Protein AF-A0A0F7ZRF5-F1 (afdb_monomer_lite)

Sequence (325 aa):
MTQSVEEAAFAVIHSRELAQRPHRSVKHSKKPLSIRVAATAYGVAPATLARAVKRLTSQETLAAPVGRPPIFNSDEDDAIVVYIMWMEQGGFPATRQQIEAAAMTLRRRRDPEASMLSRSWYRRWIEAHPQVRRSTVKAVERDRKSFEMTDIENLRKFFTRFRNLVERHKVGPSDIWNEDECGVRIGSIRERITVVVVRTTRHRRPEVIDPGNRESCTLIGAVNAVGDAMPPWVVFKVFPSESWAETEGSGDIRFARSDTGFSNAEITLDWVHHFNIVSWQRSARAQRTGKTLEQWFGCTAWCTNPNNLTASYCMFAGCGYVVTA

Radius of gyration: 39.64 Å; chains: 1; bounding box: 62×87×113 Å

Secondary structure (DSSP, 8-state):
--HHHHHHHHHHHHHHHHHHSPPSS-S-PPPPPPHHHHHHHTT--HHHHHHHHHHHHS---S---SSSPPSS-HHHHHHHHHHHHHHHHTT-PPPHHHHHHHHHHHHHHH-TTPPPPPTTHHHHHHHH-TT----PPPP--HHHHHHHHH-HHHHHHHHHHHHHHHHHTT--GGG-EEEEEEEEETT---TT-----S---TT------------EEEEEEEEETTS-BPPPEEEESS---S--TT----TT-EEEE-SSSS--HHHHHHHHHHHHHHHHHH-HHHHHH---HHHHHSS-TTSEETTEEEEE--TTSSS------

Foldseek 3Di:
DDPLLLVLLVQQVVQVVVLPDDDDDDPDRDDGDDLVNSCVVSVHDSVSSVVNNVVVVDPPPDDDPPDDPDLDDPVLLVVLVVVQVVCVVVVHHDDPVRSQVSSVVVSCVVPVPDDGDDPCRSVVSCVVCVVDDDDDDDDDDPVNVVCVVPPVPVVVVVVVVVVVQCVVQVQDQLQAKAKDKDKDWPQDDDPDDDDDDDDDPVPDDDDDDRPPRGAIAMKMWMATSVGDIQQIEIEALDDDPDDCPPPPDDPRHHYHYDVRNDDDPVNVLVVQLSCLQPSLVRDPVCVVVVDDSCRVVCAHSNQARPVHRVDRDPPPPGGDDNPPD

Organism: NCBI:txid1043627

pLDDT: mean 80.36, std 15.72, range [23.66, 96.38]

Structure (mmCIF, N/CA/C/O b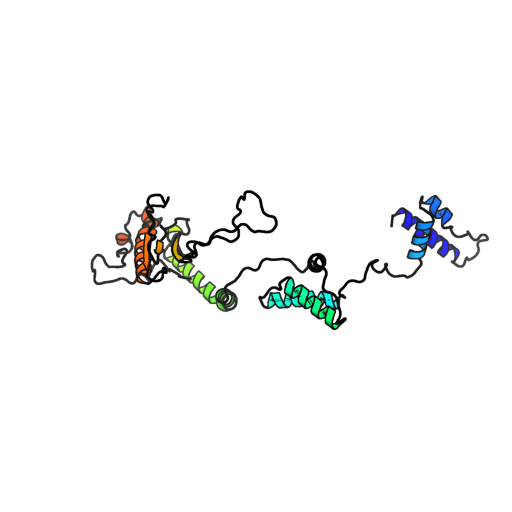ackbone):
data_AF-A0A0F7ZRF5-F1
#
_entry.id   AF-A0A0F7ZRF5-F1
#
loop_
_atom_site.group_PDB
_atom_site.id
_atom_site.type_symbol
_atom_site.label_atom_id
_atom_site.label_alt_id
_atom_site.label_comp_id
_atom_site.label_asym_id
_atom_site.label_entity_id
_atom_site.label_seq_id
_atom_site.pdbx_PDB_ins_code
_atom_site.Cartn_x
_atom_site.Cartn_y
_atom_site.Cartn_z
_atom_site.occupancy
_atom_site.B_iso_or_equiv
_atom_site.auth_seq_id
_atom_site.auth_comp_id
_atom_site.auth_asym_id
_atom_site.auth_atom_id
_atom_site.pdbx_PDB_model_num
ATOM 1 N N . MET A 1 1 ? 10.682 -25.865 -48.784 1.00 58.16 1 MET A N 1
ATOM 2 C CA . MET A 1 1 ? 10.746 -26.646 -50.040 1.00 58.16 1 MET A CA 1
ATOM 3 C C . MET A 1 1 ? 9.444 -27.427 -50.111 1.00 58.16 1 MET A C 1
ATOM 5 O O . MET A 1 1 ? 8.972 -27.815 -49.053 1.00 58.16 1 MET A O 1
ATOM 9 N N . THR A 1 2 ? 8.781 -27.534 -51.263 1.00 77.06 2 THR A N 1
ATOM 10 C CA . THR A 1 2 ? 7.525 -28.306 -51.351 1.00 77.06 2 THR A CA 1
ATOM 11 C C . THR A 1 2 ? 7.846 -29.799 -51.409 1.00 77.06 2 THR A C 1
ATOM 13 O O . THR A 1 2 ? 8.880 -30.168 -51.962 1.00 77.06 2 THR A O 1
ATOM 16 N N . GLN A 1 3 ? 6.970 -30.651 -50.871 1.00 79.31 3 GLN A N 1
ATOM 17 C CA . GLN A 1 3 ? 7.179 -32.105 -50.788 1.00 79.31 3 GLN A CA 1
ATOM 18 C C . GLN A 1 3 ? 7.530 -32.735 -52.152 1.00 79.31 3 GLN A C 1
ATOM 20 O O . GLN A 1 3 ? 8.508 -33.468 -52.269 1.00 79.31 3 GLN A O 1
ATOM 25 N N . SER A 1 4 ? 6.827 -32.327 -53.215 1.00 79.56 4 SER A N 1
ATOM 26 C CA . SER A 1 4 ? 7.088 -32.765 -54.598 1.00 79.56 4 SER A CA 1
ATOM 27 C C . SER A 1 4 ? 8.502 -32.405 -55.107 1.00 79.56 4 SER A C 1
ATOM 29 O O . SER A 1 4 ? 9.113 -33.172 -55.850 1.00 79.56 4 SER A O 1
ATOM 31 N N . VAL A 1 5 ? 9.086 -31.277 -54.667 1.00 85.06 5 VAL A N 1
ATOM 32 C CA . VAL A 1 5 ? 10.466 -30.894 -55.032 1.00 85.06 5 VAL A CA 1
ATOM 33 C C . VAL A 1 5 ? 11.487 -31.792 -54.329 1.00 85.06 5 VAL A C 1
ATOM 35 O O . VAL A 1 5 ? 12.535 -32.079 -54.907 1.00 85.06 5 VAL A O 1
ATOM 38 N N . GLU A 1 6 ? 11.205 -32.227 -53.097 1.00 83.50 6 GLU A N 1
ATOM 39 C CA . GLU A 1 6 ? 12.097 -33.111 -52.333 1.00 83.50 6 GLU A CA 1
ATOM 40 C C . GLU A 1 6 ? 12.110 -34.514 -52.927 1.00 83.50 6 GLU A C 1
ATOM 42 O O . GLU A 1 6 ? 13.182 -35.028 -53.240 1.00 83.50 6 GLU A O 1
ATOM 47 N N . GLU A 1 7 ? 10.934 -35.082 -53.187 1.00 85.69 7 GLU A N 1
ATOM 48 C CA . GLU A 1 7 ? 10.782 -36.400 -53.810 1.00 85.69 7 GLU A CA 1
ATOM 49 C C . GLU A 1 7 ? 11.467 -36.461 -55.185 1.00 85.69 7 GLU A C 1
ATOM 51 O O . GLU A 1 7 ? 12.238 -37.384 -55.464 1.00 85.69 7 GLU A O 1
ATOM 56 N N . ALA A 1 8 ? 11.277 -35.430 -56.017 1.00 86.62 8 ALA A N 1
ATOM 57 C CA . ALA A 1 8 ? 11.940 -35.320 -57.313 1.00 86.62 8 ALA A CA 1
ATOM 58 C C . ALA A 1 8 ? 13.471 -35.214 -57.184 1.00 86.62 8 ALA A C 1
ATOM 60 O O . ALA A 1 8 ? 14.209 -35.785 -57.993 1.00 86.62 8 ALA A O 1
ATOM 61 N N . ALA A 1 9 ? 13.971 -34.480 -56.183 1.00 86.69 9 ALA A N 1
ATOM 62 C CA . ALA A 1 9 ? 15.406 -34.311 -55.968 1.00 86.69 9 ALA A CA 1
ATOM 63 C C . ALA A 1 9 ? 16.059 -35.608 -55.473 1.00 86.69 9 ALA A C 1
ATOM 65 O O . ALA A 1 9 ? 17.101 -35.999 -56.005 1.00 86.69 9 ALA A O 1
ATOM 66 N N . PHE A 1 10 ? 15.422 -36.315 -54.535 1.00 86.31 10 PHE A N 1
ATOM 67 C CA . PHE A 1 10 ? 15.877 -37.623 -54.066 1.00 86.31 10 PHE A CA 1
ATOM 68 C C . PHE A 1 10 ? 15.875 -38.667 -55.184 1.00 86.31 10 PHE A C 1
ATOM 70 O O . PHE A 1 10 ? 16.853 -39.398 -55.321 1.00 86.31 10 PHE A O 1
ATOM 77 N N . ALA A 1 11 ? 14.851 -38.694 -56.043 1.00 86.19 11 ALA A N 1
ATOM 78 C CA . ALA A 1 11 ? 14.805 -39.605 -57.188 1.00 86.19 11 ALA A CA 1
ATOM 79 C C . ALA A 1 11 ? 15.990 -39.397 -58.153 1.00 86.19 11 ALA A C 1
ATOM 81 O O . ALA A 1 11 ? 16.591 -40.364 -58.633 1.00 86.19 11 ALA A O 1
ATOM 82 N N . VAL A 1 12 ? 16.372 -38.139 -58.410 1.00 87.19 12 VAL A N 1
ATOM 83 C CA . VAL A 1 12 ? 17.539 -37.801 -59.244 1.00 87.19 12 VAL A CA 1
ATOM 84 C C . VAL A 1 12 ? 18.853 -38.201 -58.566 1.00 87.19 12 VAL A C 1
ATOM 86 O O . VAL A 1 12 ? 19.725 -38.757 -59.234 1.00 87.19 12 VAL A O 1
ATOM 89 N N . ILE A 1 13 ? 19.009 -37.934 -57.267 1.00 86.25 13 ILE A N 1
ATOM 90 C CA . ILE A 1 13 ? 20.225 -38.272 -56.505 1.00 86.25 13 ILE A CA 1
ATOM 91 C C . ILE A 1 13 ? 20.400 -39.792 -56.434 1.00 86.25 13 ILE A C 1
ATOM 93 O O . ILE A 1 13 ? 21.422 -40.312 -56.879 1.00 86.25 13 ILE A O 1
ATOM 97 N N . HIS A 1 14 ? 19.360 -40.514 -56.019 1.00 84.94 14 HIS A N 1
ATOM 98 C CA . HIS A 1 14 ? 19.362 -41.971 -55.924 1.00 84.94 14 HIS A CA 1
ATOM 99 C C . HIS A 1 14 ? 19.632 -42.640 -57.282 1.00 84.94 14 HIS A C 1
ATOM 101 O O . HIS A 1 14 ? 20.400 -43.596 -57.378 1.00 84.94 14 HIS A O 1
ATOM 107 N N . SER A 1 15 ? 19.069 -42.113 -58.378 1.00 84.75 15 SER A N 1
ATOM 108 C CA . SER A 1 15 ? 19.366 -42.624 -59.723 1.00 84.75 15 SER A CA 1
ATOM 109 C C . SER A 1 15 ? 20.829 -42.427 -60.133 1.00 84.75 15 SER A C 1
ATOM 111 O O . SER A 1 15 ? 21.353 -43.254 -60.882 1.00 84.75 15 SER A O 1
ATOM 113 N N . ARG A 1 16 ? 21.480 -41.344 -59.694 1.00 84.88 16 ARG A N 1
ATOM 114 C CA . ARG A 1 16 ? 22.902 -41.086 -59.970 1.00 84.88 16 ARG A CA 1
ATOM 115 C C . ARG A 1 16 ? 23.801 -42.001 -59.148 1.00 84.88 16 ARG A C 1
ATOM 117 O O . ARG A 1 16 ? 24.751 -42.541 -59.703 1.00 84.88 16 ARG A O 1
ATOM 124 N N . GLU A 1 17 ? 23.466 -42.228 -57.883 1.00 79.25 17 GLU A N 1
ATOM 125 C CA . GLU A 1 17 ? 24.176 -43.170 -57.010 1.00 79.25 17 GLU A CA 1
ATOM 126 C C . GLU A 1 17 ? 24.087 -44.605 -57.536 1.00 79.25 17 GLU A C 1
ATOM 128 O O . GLU A 1 17 ? 25.101 -45.293 -57.637 1.00 79.25 17 GLU A O 1
ATOM 133 N N . LEU A 1 18 ? 22.895 -45.048 -57.956 1.00 76.25 18 LEU A N 1
ATOM 134 C CA . LEU A 1 18 ? 22.710 -46.364 -58.575 1.00 76.25 18 LEU A CA 1
ATOM 135 C C . LEU A 1 18 ? 23.538 -46.531 -59.855 1.00 76.25 18 LEU A C 1
ATOM 137 O O . LEU A 1 18 ? 24.068 -47.612 -60.090 1.00 76.25 18 LEU A O 1
ATOM 141 N N . ALA A 1 19 ? 23.677 -45.474 -60.660 1.00 73.50 19 ALA A N 1
ATOM 142 C CA . ALA A 1 19 ? 24.481 -45.500 -61.881 1.00 73.50 19 ALA A CA 1
ATOM 143 C C . ALA A 1 19 ? 26.001 -45.526 -61.617 1.00 73.50 19 ALA A C 1
ATOM 145 O O . ALA A 1 19 ? 26.759 -45.912 -62.504 1.00 73.50 19 ALA A O 1
ATOM 146 N N . GLN A 1 20 ? 26.450 -45.120 -60.425 1.00 67.81 20 GLN A N 1
ATOM 147 C CA . GLN A 1 20 ? 27.863 -45.125 -60.020 1.00 67.81 20 GLN A CA 1
ATOM 148 C C . GLN A 1 20 ? 28.294 -46.426 -59.321 1.00 67.81 20 GLN A C 1
ATOM 150 O O . GLN A 1 20 ? 29.489 -46.646 -59.128 1.00 67.81 20 GLN A O 1
ATOM 155 N N . ARG A 1 21 ? 27.356 -47.309 -58.947 1.00 67.19 21 ARG A N 1
ATOM 156 C CA . ARG A 1 21 ? 27.683 -48.598 -58.317 1.00 67.19 21 ARG A CA 1
ATOM 157 C C . ARG A 1 21 ? 28.330 -49.559 -59.333 1.00 67.19 21 ARG A C 1
ATOM 159 O O . ARG A 1 21 ? 27.802 -49.720 -60.434 1.00 67.19 21 ARG A O 1
ATOM 166 N N . PRO A 1 22 ? 29.438 -50.244 -58.988 1.00 56.88 22 PRO A N 1
ATOM 167 C CA . PRO A 1 22 ? 30.089 -51.194 -59.888 1.00 56.88 22 PRO A CA 1
ATOM 168 C C . PRO A 1 22 ? 29.174 -52.398 -60.161 1.00 56.88 22 PRO A C 1
ATOM 170 O O . PRO A 1 22 ? 28.787 -53.126 -59.246 1.00 56.88 22 PRO A O 1
ATOM 173 N N . HIS A 1 23 ? 28.811 -52.617 -61.426 1.00 58.41 23 HIS A N 1
ATOM 174 C CA . HIS A 1 23 ? 27.936 -53.722 -61.821 1.00 58.41 23 HIS A CA 1
ATOM 175 C C . HIS A 1 23 ? 28.708 -55.040 -61.986 1.00 58.41 23 HIS A C 1
ATOM 177 O O . HIS A 1 23 ? 29.577 -55.163 -62.848 1.00 58.41 23 HIS A O 1
ATOM 183 N N . ARG A 1 24 ? 28.304 -56.074 -61.235 1.00 51.28 24 ARG A N 1
ATOM 184 C CA . ARG A 1 24 ? 28.565 -57.480 -61.578 1.00 51.28 24 ARG A CA 1
ATOM 185 C C . ARG A 1 24 ? 27.530 -57.902 -62.637 1.00 51.28 24 ARG A C 1
ATOM 187 O O . ARG A 1 24 ? 26.344 -57.987 -62.344 1.00 51.28 24 ARG A O 1
ATOM 194 N N . SER A 1 25 ? 27.993 -58.061 -63.879 1.00 53.16 25 SER A N 1
ATOM 195 C CA . SER A 1 25 ? 27.321 -58.699 -65.030 1.00 53.16 25 SER A CA 1
ATOM 196 C C . SER A 1 25 ? 25.856 -58.313 -65.343 1.00 53.16 25 SER A C 1
ATOM 198 O O . SER A 1 25 ? 24.952 -59.109 -65.105 1.00 53.16 25 SER A O 1
ATOM 200 N N . VAL A 1 26 ? 25.614 -57.170 -66.006 1.00 52.25 26 VAL A N 1
ATOM 201 C CA . VAL A 1 26 ? 24.420 -56.965 -66.868 1.00 52.25 26 VAL A CA 1
ATOM 202 C C . VAL A 1 26 ? 24.796 -56.109 -68.090 1.00 52.25 26 VAL A C 1
ATOM 204 O O . VAL A 1 26 ? 25.463 -55.088 -67.952 1.00 52.25 26 VAL A O 1
ATOM 207 N N . LYS A 1 27 ? 24.364 -56.518 -69.294 1.00 53.09 27 LYS A N 1
ATOM 208 C CA . LYS A 1 27 ? 24.751 -55.970 -70.618 1.00 53.09 27 LYS A CA 1
ATOM 209 C C . LYS A 1 27 ? 24.156 -54.594 -71.003 1.00 53.09 27 LYS A C 1
ATOM 211 O O . LYS A 1 27 ? 24.367 -54.156 -72.129 1.00 53.09 27 LYS A O 1
ATOM 216 N N . HIS A 1 28 ? 23.471 -53.879 -70.106 1.00 53.84 28 HIS A N 1
ATOM 217 C CA . HIS A 1 28 ? 22.941 -52.532 -70.383 1.00 53.84 28 HIS A CA 1
ATOM 218 C C . HIS A 1 28 ? 23.016 -51.628 -69.141 1.00 53.84 28 HIS A C 1
ATOM 220 O O . HIS A 1 28 ? 22.308 -51.863 -68.164 1.00 53.84 28 HIS A O 1
ATOM 226 N N . SER A 1 29 ? 23.835 -50.569 -69.174 1.00 56.41 29 SER A N 1
ATOM 227 C CA . SER A 1 29 ? 23.826 -49.528 -68.138 1.00 56.41 29 SER A CA 1
ATOM 228 C C . SER A 1 29 ? 22.648 -48.572 -68.370 1.00 56.41 29 SER A C 1
ATOM 230 O O . SER A 1 29 ? 22.525 -47.945 -69.426 1.00 56.41 29 SER A O 1
ATOM 232 N N . LYS A 1 30 ? 21.733 -48.455 -67.397 1.00 64.94 30 LYS A N 1
ATOM 233 C CA . LYS A 1 30 ? 20.662 -47.446 -67.454 1.00 64.94 30 LYS A CA 1
ATOM 234 C C . LYS A 1 30 ? 21.285 -46.062 -67.257 1.00 64.94 30 LYS A C 1
ATOM 236 O O . LYS A 1 30 ? 21.939 -45.821 -66.245 1.00 64.94 30 LYS A O 1
ATOM 241 N N . LYS A 1 31 ? 21.082 -45.148 -68.215 1.00 73.31 31 LYS A N 1
ATOM 242 C CA . LYS A 1 31 ? 21.507 -43.746 -68.068 1.00 73.31 31 LYS A CA 1
ATOM 243 C C . LYS A 1 31 ? 20.804 -43.129 -66.847 1.00 73.31 31 LYS A C 1
ATOM 245 O O . LYS A 1 31 ? 19.604 -43.359 -66.684 1.00 73.31 31 LYS A O 1
ATOM 250 N N . PRO A 1 32 ? 21.513 -42.355 -66.007 1.00 80.69 32 PRO A N 1
ATOM 251 C CA . PRO A 1 32 ? 20.914 -41.741 -64.830 1.00 80.69 32 PRO A CA 1
ATOM 252 C C . PRO A 1 32 ? 19.795 -40.769 -65.221 1.00 80.69 32 PRO A C 1
ATOM 254 O O . PRO A 1 32 ? 19.848 -40.119 -66.270 1.00 80.69 32 PRO A O 1
ATOM 257 N N . LEU A 1 33 ? 18.786 -40.660 -64.356 1.00 85.44 33 LEU A N 1
ATOM 258 C CA . LEU A 1 33 ? 17.633 -39.789 -64.547 1.00 85.44 33 LEU A CA 1
ATOM 259 C C . LEU A 1 33 ? 18.086 -38.327 -64.690 1.00 85.44 33 LEU A C 1
ATOM 261 O O . LEU A 1 33 ? 18.760 -37.770 -63.817 1.00 85.44 33 LEU A O 1
ATOM 265 N N . SER A 1 34 ? 17.726 -37.690 -65.808 1.00 87.12 34 SER A N 1
ATOM 266 C CA . SER A 1 34 ? 18.062 -36.282 -66.035 1.00 87.12 34 SER A CA 1
ATOM 267 C C . SER A 1 34 ? 17.133 -35.356 -65.245 1.00 87.12 34 SER A C 1
ATOM 269 O O . SER A 1 34 ? 15.954 -35.653 -65.053 1.00 87.12 34 SER A O 1
ATOM 271 N N . ILE A 1 35 ? 17.646 -34.184 -64.857 1.00 88.25 35 ILE A N 1
ATOM 272 C CA . ILE A 1 35 ? 16.875 -33.170 -64.118 1.00 88.25 35 ILE A CA 1
ATOM 273 C C . ILE A 1 35 ? 15.626 -32.746 -64.901 1.00 88.25 35 ILE A C 1
ATOM 275 O O . ILE A 1 35 ? 14.583 -32.536 -64.301 1.00 88.25 35 ILE A O 1
ATOM 279 N N . ARG A 1 36 ? 15.697 -32.642 -66.234 1.00 86.19 36 ARG A N 1
ATOM 280 C CA . ARG A 1 36 ? 14.543 -32.241 -67.057 1.00 86.19 36 ARG A CA 1
ATOM 281 C C . ARG A 1 36 ? 13.442 -33.300 -67.056 1.00 86.19 36 ARG A C 1
ATOM 283 O O . ARG A 1 36 ? 12.278 -32.950 -66.935 1.00 86.19 36 ARG A O 1
ATOM 290 N N . VAL A 1 37 ? 13.815 -34.578 -67.132 1.00 87.94 37 VAL A N 1
ATOM 291 C CA . VAL A 1 37 ? 12.854 -35.693 -67.112 1.00 87.94 37 VAL A CA 1
ATOM 292 C C . VAL A 1 37 ? 12.179 -35.798 -65.745 1.00 87.94 37 VAL A C 1
ATOM 294 O O . VAL A 1 37 ? 10.960 -35.910 -65.674 1.00 87.94 37 VAL A O 1
ATOM 297 N N . ALA A 1 38 ? 12.949 -35.682 -64.660 1.00 87.38 38 ALA A N 1
ATOM 298 C CA . ALA A 1 38 ? 12.397 -35.652 -63.309 1.00 87.38 38 ALA A CA 1
ATOM 299 C C . ALA A 1 38 ? 11.515 -34.412 -63.069 1.00 87.38 38 ALA A C 1
ATOM 301 O O . ALA A 1 38 ? 10.434 -34.518 -62.507 1.00 87.38 38 ALA A O 1
ATOM 302 N N . ALA A 1 39 ? 11.922 -33.239 -63.554 1.00 89.50 39 ALA A N 1
ATOM 303 C CA . ALA A 1 39 ? 11.132 -32.015 -63.447 1.00 89.50 39 ALA A CA 1
ATOM 304 C C . ALA A 1 39 ? 9.748 -32.163 -64.103 1.00 89.50 39 ALA A C 1
ATOM 306 O O . ALA A 1 39 ? 8.740 -31.816 -63.493 1.00 89.50 39 ALA A O 1
ATOM 307 N N . THR A 1 40 ? 9.684 -32.745 -65.304 1.00 90.38 40 THR A N 1
ATOM 308 C CA . THR A 1 40 ? 8.414 -33.014 -65.990 1.00 90.38 40 THR A CA 1
ATOM 309 C C . THR A 1 40 ? 7.578 -34.071 -65.268 1.00 90.38 40 THR A C 1
ATOM 311 O O . THR A 1 40 ? 6.383 -33.861 -65.088 1.00 90.38 40 THR A O 1
ATOM 314 N N . ALA A 1 41 ? 8.186 -35.174 -64.817 1.00 89.25 41 ALA A N 1
ATOM 315 C CA . ALA A 1 41 ? 7.468 -36.271 -64.162 1.00 89.25 41 ALA A CA 1
ATOM 316 C C . ALA A 1 41 ? 6.825 -35.865 -62.825 1.00 89.25 41 ALA A C 1
ATOM 318 O O . ALA A 1 41 ? 5.742 -36.338 -62.498 1.00 89.25 41 ALA A O 1
ATOM 319 N N . TYR A 1 42 ? 7.476 -34.974 -62.075 1.00 87.94 42 TYR A N 1
ATOM 320 C CA . TYR A 1 42 ? 7.004 -34.518 -60.766 1.00 87.94 42 TYR A CA 1
ATOM 321 C C . TYR A 1 42 ? 6.280 -33.159 -60.816 1.00 87.94 42 TYR A C 1
ATOM 323 O O . TYR A 1 42 ? 5.865 -32.648 -59.778 1.00 87.94 42 TYR A O 1
ATOM 331 N N . GLY A 1 43 ? 6.118 -32.560 -62.004 1.00 88.19 43 GLY A N 1
ATOM 332 C CA . GLY A 1 43 ? 5.424 -31.278 -62.174 1.00 88.19 43 GLY A CA 1
ATOM 333 C C . GLY A 1 43 ? 6.157 -30.082 -61.549 1.00 88.19 43 GLY A C 1
ATOM 334 O O . GLY A 1 43 ? 5.525 -29.148 -61.061 1.00 88.19 43 GLY A O 1
ATOM 335 N N . VAL A 1 44 ? 7.493 -30.101 -61.540 1.00 89.75 44 VAL A N 1
ATOM 336 C CA . VAL A 1 44 ? 8.344 -29.092 -60.889 1.00 89.75 44 VAL A CA 1
ATOM 337 C C . VAL A 1 44 ? 9.145 -28.307 -61.930 1.00 89.75 44 VAL A C 1
ATOM 339 O O . VAL A 1 44 ? 9.632 -28.861 -62.909 1.00 89.75 44 VAL A O 1
ATOM 342 N N . ALA A 1 45 ? 9.373 -27.009 -61.705 1.00 90.94 45 ALA A N 1
ATOM 343 C CA . ALA A 1 45 ? 10.252 -26.216 -62.565 1.00 90.94 45 ALA A CA 1
ATOM 344 C C . ALA A 1 45 ? 11.708 -26.759 -62.559 1.00 90.94 45 ALA A C 1
ATOM 346 O O . ALA A 1 45 ? 12.304 -26.884 -61.480 1.00 90.94 45 ALA A O 1
ATOM 347 N N . PRO A 1 46 ? 12.349 -26.992 -63.726 1.00 87.75 46 PRO A N 1
ATOM 348 C CA . PRO A 1 46 ? 13.697 -27.573 -63.805 1.00 87.75 46 PRO A CA 1
ATOM 349 C C . PRO A 1 46 ? 14.770 -26.814 -63.012 1.00 87.75 46 PRO A C 1
ATOM 351 O O . PRO A 1 46 ? 15.653 -27.428 -62.414 1.00 87.75 46 PRO A O 1
ATOM 354 N N . ALA A 1 47 ? 14.682 -25.480 -62.957 1.00 87.56 47 ALA A N 1
ATOM 355 C CA . ALA A 1 47 ? 15.609 -24.636 -62.197 1.00 87.56 47 ALA A CA 1
ATOM 356 C C . ALA A 1 47 ? 15.451 -24.787 -60.672 1.00 87.56 47 ALA A C 1
ATOM 358 O O . ALA A 1 47 ? 16.413 -24.631 -59.919 1.00 87.56 47 ALA A O 1
ATOM 359 N N . THR A 1 48 ? 14.242 -25.084 -60.196 1.00 86.94 48 THR A N 1
ATOM 360 C CA . THR A 1 48 ? 13.965 -25.343 -58.776 1.00 86.94 48 THR A CA 1
ATOM 361 C C . THR A 1 48 ? 14.495 -26.715 -58.379 1.00 86.94 48 THR A C 1
ATOM 363 O O . THR A 1 48 ? 15.190 -26.828 -57.371 1.00 86.94 48 THR A O 1
ATOM 366 N N . LEU A 1 49 ? 14.278 -27.725 -59.227 1.00 89.62 49 LEU A N 1
ATOM 367 C CA . LEU A 1 49 ? 14.810 -29.069 -59.014 1.00 89.62 49 LEU A CA 1
ATOM 368 C C . LEU A 1 49 ? 16.347 -29.103 -59.059 1.00 89.62 49 LEU A C 1
ATOM 370 O O . LEU A 1 49 ? 16.974 -29.705 -58.192 1.00 89.62 49 LEU A O 1
ATOM 374 N N . ALA A 1 50 ? 16.977 -28.404 -60.010 1.00 87.19 50 ALA A N 1
ATOM 375 C CA . ALA A 1 50 ? 18.438 -28.319 -60.094 1.00 87.19 50 ALA A CA 1
ATOM 376 C C . ALA A 1 50 ? 19.069 -27.703 -58.832 1.00 87.19 50 ALA A C 1
ATOM 378 O O . ALA A 1 50 ? 20.080 -28.203 -58.337 1.00 87.19 50 ALA A O 1
ATOM 379 N N . ARG A 1 51 ? 18.452 -26.643 -58.287 1.00 84.19 51 ARG A N 1
ATOM 380 C CA . ARG A 1 51 ? 18.879 -26.012 -57.028 1.00 84.19 51 ARG A CA 1
ATOM 381 C C . ARG A 1 51 ? 18.701 -26.946 -55.831 1.00 84.19 51 ARG A C 1
ATOM 383 O O . ARG A 1 51 ? 19.608 -27.032 -55.010 1.00 84.19 51 ARG A O 1
ATOM 390 N N . ALA A 1 52 ? 17.579 -27.665 -55.759 1.00 84.25 52 ALA A N 1
ATOM 391 C CA . ALA A 1 52 ? 17.312 -28.636 -54.699 1.00 84.25 52 ALA A CA 1
ATOM 392 C C . ALA A 1 52 ? 18.325 -29.792 -54.707 1.00 84.25 52 ALA A C 1
ATOM 394 O O . ALA A 1 52 ? 18.903 -30.099 -53.668 1.00 84.25 52 ALA A O 1
ATOM 395 N N . VAL A 1 53 ? 18.614 -30.367 -55.881 1.00 86.38 53 VAL A N 1
ATOM 396 C CA . VAL A 1 53 ? 19.625 -31.427 -56.036 1.00 86.38 53 VAL A CA 1
ATOM 397 C C . VAL A 1 53 ? 21.010 -30.922 -55.633 1.00 86.38 53 VAL A C 1
ATOM 399 O O . VAL A 1 53 ? 21.692 -31.595 -54.867 1.00 86.38 53 VAL A O 1
ATOM 402 N N . LYS A 1 54 ? 21.421 -29.726 -56.082 1.00 84.75 54 LYS A N 1
ATOM 403 C CA . LYS A 1 54 ? 22.709 -29.132 -55.684 1.00 84.75 54 LYS A CA 1
ATOM 404 C C . LYS A 1 54 ? 22.803 -28.978 -54.163 1.00 84.75 54 LYS A C 1
ATOM 406 O O . LYS A 1 54 ? 23.777 -29.424 -53.575 1.00 84.75 54 LYS A O 1
ATOM 411 N N . ARG A 1 55 ? 21.762 -28.425 -53.535 1.00 78.75 55 ARG A N 1
ATOM 412 C CA . ARG A 1 55 ? 21.692 -28.220 -52.082 1.00 78.75 55 ARG A CA 1
ATOM 413 C C . ARG A 1 55 ? 21.780 -29.525 -51.285 1.00 78.75 55 ARG A C 1
ATOM 415 O O . ARG A 1 55 ? 22.372 -29.527 -50.222 1.00 78.75 55 ARG A O 1
ATOM 422 N N . LEU A 1 56 ? 21.174 -30.605 -51.779 1.00 80.56 56 LEU A N 1
ATOM 423 C CA . LEU A 1 56 ? 21.178 -31.910 -51.106 1.00 80.56 56 LEU A CA 1
ATOM 424 C C . LEU A 1 56 ? 22.462 -32.719 -51.352 1.00 80.56 56 LEU A C 1
ATOM 426 O O . LEU A 1 56 ? 22.771 -33.605 -50.566 1.00 80.56 56 LEU A O 1
ATOM 430 N N . THR A 1 57 ? 23.194 -32.441 -52.437 1.00 77.50 57 THR A N 1
ATOM 431 C CA . THR A 1 57 ? 24.434 -33.167 -52.784 1.00 77.50 57 THR A CA 1
ATOM 432 C C . THR A 1 57 ? 25.683 -32.475 -52.226 1.00 77.50 57 THR A C 1
ATOM 434 O O . THR A 1 57 ? 26.687 -33.126 -51.952 1.00 77.50 57 THR A O 1
ATOM 437 N N . SER A 1 58 ? 25.646 -31.153 -52.056 1.00 69.69 58 SER A N 1
ATOM 438 C CA . SER A 1 58 ? 26.694 -30.406 -51.363 1.00 69.69 58 SER A CA 1
ATOM 439 C C . SER A 1 58 ? 26.572 -30.636 -49.852 1.00 69.69 58 SER A C 1
ATOM 441 O O . SER A 1 58 ? 25.525 -30.350 -49.284 1.00 69.69 58 SER A O 1
ATOM 443 N N . GLN A 1 59 ? 27.645 -31.076 -49.182 1.00 55.56 59 GLN A N 1
ATOM 444 C CA . GLN A 1 59 ? 27.791 -31.078 -47.710 1.00 55.56 59 GLN A CA 1
ATOM 445 C C . GLN A 1 59 ? 27.824 -29.649 -47.109 1.00 55.56 59 GLN A C 1
ATOM 447 O O . GLN A 1 59 ? 28.467 -29.400 -46.093 1.00 55.56 59 GLN A O 1
ATOM 452 N N . GLU A 1 60 ? 27.159 -28.679 -47.739 1.00 50.88 60 GLU A N 1
ATOM 453 C CA . GLU A 1 60 ? 26.959 -27.362 -47.152 1.00 50.88 60 GLU A CA 1
ATOM 454 C C . GLU A 1 60 ? 25.874 -27.502 -46.086 1.00 50.88 60 GLU A C 1
ATOM 456 O O . GLU A 1 60 ? 24.697 -27.740 -46.368 1.00 50.88 60 GLU A O 1
ATOM 461 N N . THR A 1 61 ? 26.330 -27.412 -44.841 1.00 47.41 61 THR A N 1
ATOM 462 C CA . THR A 1 61 ? 25.536 -27.246 -43.629 1.00 47.41 61 THR A CA 1
ATOM 463 C C . THR A 1 61 ? 24.333 -26.336 -43.868 1.00 47.41 61 THR A C 1
ATOM 465 O O . THR A 1 61 ? 24.416 -25.348 -44.598 1.00 47.41 61 THR A O 1
ATOM 468 N N . LEU A 1 62 ? 23.205 -26.707 -43.247 1.00 51.50 62 LEU A N 1
ATOM 469 C CA . LEU A 1 62 ? 21.954 -25.946 -43.173 1.00 51.50 62 LEU A CA 1
ATOM 470 C C . LEU A 1 62 ? 22.230 -24.443 -43.287 1.00 51.50 62 LEU A C 1
ATOM 472 O O . LEU A 1 62 ? 22.889 -23.874 -42.421 1.00 51.50 62 LEU A O 1
ATOM 476 N N . ALA A 1 63 ? 21.784 -23.861 -44.403 1.00 51.91 63 ALA A N 1
ATOM 477 C CA . ALA A 1 63 ? 22.111 -22.511 -44.841 1.00 51.91 63 ALA A CA 1
ATOM 478 C C . ALA A 1 63 ? 22.245 -21.522 -43.672 1.00 51.91 63 ALA A C 1
ATOM 480 O O . ALA A 1 63 ? 21.296 -21.332 -42.907 1.00 51.91 63 ALA A O 1
ATOM 481 N N . ALA A 1 64 ? 23.412 -20.875 -43.573 1.00 53.50 64 ALA A N 1
ATOM 482 C CA . ALA A 1 64 ? 23.607 -19.717 -42.709 1.00 53.50 64 ALA A CA 1
ATOM 483 C C . ALA A 1 64 ? 22.432 -18.735 -42.896 1.00 53.50 64 ALA A C 1
ATOM 485 O O . ALA A 1 64 ? 21.958 -18.572 -44.029 1.00 53.50 64 ALA A O 1
ATOM 486 N N . PRO A 1 65 ? 21.928 -18.102 -41.820 1.00 51.44 65 PRO A N 1
ATOM 487 C CA . PRO A 1 65 ? 20.766 -17.232 -41.911 1.00 51.44 65 PRO A CA 1
ATOM 488 C C . PRO A 1 65 ? 21.007 -16.155 -42.971 1.00 51.44 65 PRO A C 1
ATOM 490 O O . PRO A 1 65 ? 21.948 -15.368 -42.888 1.00 51.44 65 PRO A O 1
ATOM 493 N N . VAL A 1 66 ? 20.157 -16.149 -43.999 1.00 53.38 66 VAL A N 1
ATOM 494 C CA . VAL A 1 66 ? 20.207 -15.164 -45.079 1.00 53.38 66 VAL A CA 1
ATOM 495 C C . VAL A 1 66 ? 19.770 -13.824 -44.494 1.00 53.38 66 VAL A C 1
ATOM 497 O O . VAL A 1 66 ? 18.582 -13.573 -44.305 1.00 53.38 66 VAL A O 1
ATOM 500 N N . GLY A 1 67 ? 20.735 -12.970 -44.164 1.00 62.25 67 GLY A N 1
ATOM 501 C CA . GLY A 1 67 ? 20.471 -11.662 -43.582 1.00 62.25 67 GLY A CA 1
ATOM 502 C C . GLY A 1 67 ? 21.741 -10.922 -43.184 1.00 62.25 67 GLY A C 1
ATOM 503 O O . GLY A 1 67 ? 22.841 -11.472 -43.190 1.00 62.25 67 GLY A O 1
ATOM 504 N N . ARG A 1 68 ? 21.581 -9.643 -42.833 1.00 67.12 68 ARG A N 1
ATOM 505 C CA . ARG A 1 68 ? 22.656 -8.869 -42.205 1.00 67.12 68 ARG A CA 1
ATOM 506 C C . ARG A 1 68 ? 23.048 -9.565 -40.893 1.00 67.12 68 ARG A C 1
ATOM 508 O O . ARG A 1 68 ? 22.137 -9.890 -40.129 1.00 67.12 68 ARG A O 1
ATOM 515 N N . PRO A 1 69 ? 24.351 -9.740 -40.606 1.00 69.50 69 PRO A N 1
ATOM 516 C CA . PRO A 1 69 ? 24.795 -10.268 -39.325 1.00 69.50 69 PRO A CA 1
ATOM 517 C C . PRO A 1 69 ? 24.146 -9.509 -38.157 1.00 69.50 69 PRO A C 1
ATOM 519 O O . PRO A 1 69 ? 24.000 -8.279 -38.247 1.00 69.50 69 PRO A O 1
ATOM 522 N N . PRO A 1 70 ? 23.736 -10.208 -37.083 1.00 78.62 70 PRO A N 1
ATOM 523 C CA . PRO A 1 70 ? 23.245 -9.569 -35.871 1.00 78.62 70 PRO A CA 1
ATOM 524 C C . PRO A 1 70 ? 24.237 -8.520 -35.350 1.00 78.62 70 PRO A C 1
ATOM 526 O O . PRO A 1 70 ? 25.445 -8.630 -35.544 1.00 78.62 70 PRO A O 1
ATOM 529 N N . ILE A 1 71 ? 23.719 -7.474 -34.700 1.00 84.94 71 ILE A N 1
ATOM 530 C CA . ILE A 1 71 ? 24.552 -6.390 -34.143 1.00 84.94 71 ILE A CA 1
ATOM 531 C C . ILE A 1 71 ? 25.442 -6.913 -33.000 1.00 84.94 71 ILE A C 1
ATOM 533 O O . ILE A 1 71 ? 26.556 -6.420 -32.811 1.00 84.94 71 ILE A O 1
ATOM 537 N N . PHE A 1 72 ? 24.947 -7.910 -32.269 1.00 88.38 72 PHE A N 1
ATOM 538 C CA . PHE A 1 72 ? 25.614 -8.565 -31.152 1.00 88.38 72 PHE A CA 1
ATOM 539 C C . PHE A 1 72 ? 25.855 -10.038 -31.485 1.00 88.38 72 PHE A C 1
ATOM 541 O O . PHE A 1 72 ? 25.033 -10.657 -32.161 1.00 88.38 72 PHE A O 1
ATOM 548 N N . ASN A 1 73 ? 26.994 -10.581 -31.063 1.00 87.50 73 ASN A N 1
ATOM 549 C CA . ASN A 1 73 ? 27.227 -12.025 -31.086 1.00 87.50 73 ASN A CA 1
ATOM 550 C C . ASN A 1 73 ? 26.536 -12.702 -29.882 1.00 87.50 73 ASN A C 1
ATOM 552 O O . ASN A 1 73 ? 25.963 -12.016 -29.038 1.00 87.50 73 ASN A O 1
ATOM 556 N N . SER A 1 74 ? 26.584 -14.038 -29.817 1.00 87.62 74 SER A N 1
ATOM 557 C CA . SER A 1 74 ? 25.934 -14.799 -28.735 1.00 87.62 74 SER A CA 1
ATOM 558 C C . SER A 1 74 ? 26.423 -14.363 -27.354 1.00 87.62 74 SER A C 1
ATOM 560 O O . SER A 1 74 ? 25.608 -14.086 -26.485 1.00 87.62 74 SER A O 1
ATOM 562 N N . ASP A 1 75 ? 27.740 -14.221 -27.179 1.00 89.62 75 ASP A N 1
ATOM 563 C CA . ASP A 1 75 ? 28.339 -13.861 -25.890 1.00 89.62 75 ASP A CA 1
ATOM 564 C C . ASP A 1 75 ? 27.940 -12.445 -25.441 1.00 89.62 75 ASP A C 1
ATOM 566 O O . ASP A 1 75 ? 27.724 -12.191 -24.258 1.00 89.62 75 ASP A O 1
ATOM 570 N N . GLU A 1 76 ? 27.837 -11.502 -26.382 1.00 91.81 76 GLU A N 1
ATOM 571 C CA . GLU A 1 76 ? 27.384 -10.135 -26.123 1.00 91.81 76 GLU A CA 1
ATOM 572 C C . GLU A 1 76 ? 25.894 -10.103 -25.749 1.00 91.81 76 GLU A C 1
ATOM 574 O O . GLU A 1 76 ? 25.526 -9.387 -24.817 1.00 91.81 76 GLU A O 1
ATOM 579 N N . ASP A 1 77 ? 25.045 -10.865 -26.447 1.00 91.69 77 ASP A N 1
ATOM 580 C CA . ASP A 1 77 ? 23.617 -10.970 -26.118 1.00 91.69 77 ASP A CA 1
ATOM 581 C C . ASP A 1 77 ? 23.423 -11.608 -24.730 1.00 91.69 77 ASP A C 1
ATOM 583 O O . ASP A 1 77 ? 22.703 -11.052 -23.893 1.00 91.69 77 ASP A O 1
ATOM 587 N N . ASP A 1 78 ? 24.151 -12.687 -24.430 1.00 92.00 78 ASP A N 1
ATOM 588 C CA . ASP A 1 78 ? 24.137 -13.336 -23.116 1.00 92.00 78 ASP A CA 1
ATOM 589 C C . ASP A 1 78 ? 24.651 -12.400 -22.015 1.00 92.00 78 ASP A C 1
ATOM 591 O O . ASP A 1 78 ? 24.065 -12.327 -20.933 1.00 92.00 78 ASP A O 1
ATOM 595 N N . ALA A 1 79 ? 25.689 -11.603 -22.282 1.00 94.31 79 ALA A N 1
ATOM 596 C CA . ALA A 1 79 ? 26.189 -10.615 -21.330 1.00 94.31 79 ALA A CA 1
ATOM 597 C C . ALA A 1 79 ? 25.141 -9.540 -20.992 1.00 94.31 79 ALA A C 1
ATOM 599 O O . ALA A 1 79 ? 25.048 -9.112 -19.837 1.00 94.31 79 ALA A O 1
ATOM 600 N N . ILE A 1 80 ? 24.323 -9.114 -21.963 1.00 94.75 80 ILE A N 1
ATOM 601 C CA . ILE A 1 80 ? 23.219 -8.173 -21.717 1.00 94.75 80 ILE A CA 1
ATOM 602 C C . ILE A 1 80 ? 22.140 -8.835 -20.847 1.00 94.75 80 ILE A C 1
ATOM 604 O O . ILE A 1 80 ? 21.619 -8.192 -19.932 1.00 94.75 80 ILE A O 1
ATOM 608 N N . VAL A 1 81 ? 21.828 -10.115 -21.074 1.00 94.44 81 VAL A N 1
ATOM 609 C CA . VAL A 1 81 ? 20.888 -10.873 -20.228 1.00 94.44 81 VAL A CA 1
ATOM 610 C C . VAL A 1 81 ? 21.420 -10.999 -18.799 1.00 94.44 81 VAL A C 1
ATOM 612 O O . VAL A 1 81 ? 20.706 -10.669 -17.851 1.00 94.44 81 VAL A O 1
ATOM 615 N N . VAL A 1 82 ? 22.684 -11.395 -18.629 1.00 94.19 82 VAL A N 1
ATOM 616 C CA . VAL A 1 82 ? 23.338 -11.510 -17.316 1.00 94.19 82 VAL A CA 1
ATOM 617 C C . VAL A 1 82 ? 23.355 -10.165 -16.590 1.00 94.19 82 VAL A C 1
ATOM 619 O O . VAL A 1 82 ? 23.081 -10.110 -15.392 1.00 94.19 82 VAL A O 1
ATOM 622 N N . TYR A 1 83 ? 23.602 -9.065 -17.304 1.00 94.88 83 TYR A N 1
ATOM 623 C CA . TYR A 1 83 ? 23.520 -7.720 -16.736 1.00 94.88 83 TYR A CA 1
ATOM 624 C C . TYR A 1 83 ? 22.118 -7.405 -16.189 1.00 94.88 83 TYR A C 1
ATOM 626 O O . TYR A 1 83 ? 21.993 -6.886 -15.079 1.00 94.88 83 TYR A O 1
ATOM 634 N N . ILE A 1 84 ? 21.059 -7.747 -16.930 1.00 94.38 84 ILE A N 1
ATOM 635 C CA . ILE A 1 84 ? 19.673 -7.554 -16.476 1.00 94.38 84 ILE A CA 1
ATOM 636 C C . ILE A 1 84 ? 19.391 -8.389 -15.222 1.00 94.38 84 ILE A C 1
ATOM 638 O O . ILE A 1 84 ? 18.839 -7.859 -14.258 1.00 94.38 84 ILE A O 1
ATOM 642 N N . MET A 1 85 ? 19.807 -9.659 -15.212 1.00 92.44 85 MET A N 1
ATOM 643 C CA . MET A 1 85 ? 19.637 -10.552 -14.060 1.00 92.44 85 MET A CA 1
ATOM 644 C C . MET A 1 85 ? 20.364 -10.024 -12.820 1.00 92.44 85 MET A C 1
ATOM 646 O O . MET A 1 85 ? 19.806 -10.022 -11.727 1.00 92.44 85 MET A O 1
ATOM 650 N N . TRP A 1 86 ? 21.592 -9.531 -12.985 1.00 93.00 86 TRP A N 1
ATOM 651 C CA . TRP A 1 86 ? 22.374 -8.959 -11.892 1.00 93.00 86 TRP A CA 1
ATOM 652 C C . TRP A 1 86 ? 21.709 -7.709 -11.300 1.00 93.00 86 TRP A C 1
ATOM 654 O O . TRP A 1 86 ? 21.579 -7.584 -10.082 1.00 93.00 86 TRP A O 1
ATOM 664 N N . MET A 1 87 ? 21.215 -6.815 -12.161 1.00 92.25 87 MET A N 1
ATOM 665 C CA . MET A 1 87 ? 20.471 -5.619 -11.753 1.00 92.25 87 MET A CA 1
ATOM 666 C C . MET A 1 87 ? 19.176 -5.977 -11.001 1.00 92.25 87 MET A C 1
ATOM 668 O O . MET A 1 87 ? 18.860 -5.377 -9.973 1.00 92.25 87 MET A O 1
ATOM 672 N N . GLU A 1 88 ? 18.444 -6.991 -11.471 1.00 89.56 88 GLU A N 1
ATOM 673 C CA . GLU A 1 88 ? 17.239 -7.500 -10.807 1.00 89.56 88 GLU A CA 1
ATOM 674 C C . GLU A 1 88 ? 17.543 -8.095 -9.425 1.00 89.56 88 GLU A C 1
ATOM 676 O O . GLU A 1 88 ? 16.902 -7.715 -8.442 1.00 89.56 88 GLU A O 1
ATOM 681 N N . GLN A 1 89 ? 18.543 -8.974 -9.327 1.00 86.12 89 GLN A N 1
ATOM 682 C CA . GLN A 1 89 ? 18.962 -9.589 -8.062 1.00 86.12 89 GLN A CA 1
ATOM 683 C C . GLN A 1 89 ? 19.444 -8.548 -7.046 1.00 86.12 89 GLN A C 1
ATOM 685 O O . GLN A 1 89 ? 19.177 -8.680 -5.853 1.00 86.12 89 GLN A O 1
ATOM 690 N N . GLY A 1 90 ? 20.083 -7.475 -7.520 1.00 84.31 90 GLY A N 1
ATOM 691 C CA . GLY A 1 90 ? 20.475 -6.335 -6.694 1.00 84.31 90 GLY A CA 1
ATOM 692 C C . GLY A 1 90 ? 19.304 -5.492 -6.176 1.00 84.31 90 GLY A C 1
ATOM 693 O O . GLY A 1 90 ? 19.518 -4.607 -5.354 1.00 84.31 90 GLY A O 1
ATOM 694 N N . GLY A 1 91 ? 18.068 -5.738 -6.627 1.00 83.75 91 GLY A N 1
ATOM 695 C CA . GLY A 1 91 ? 16.892 -4.949 -6.254 1.00 83.75 91 GLY A CA 1
ATOM 696 C C . GLY A 1 91 ? 16.720 -3.660 -7.062 1.00 83.75 91 GLY A C 1
ATOM 697 O O . GLY A 1 91 ? 15.880 -2.834 -6.708 1.00 83.75 91 GLY A O 1
ATOM 698 N N . PHE A 1 92 ? 17.461 -3.506 -8.162 1.00 86.38 92 PHE A N 1
ATOM 699 C CA . PHE A 1 92 ? 17.420 -2.339 -9.043 1.00 86.38 92 PHE A CA 1
ATOM 700 C C . PHE A 1 92 ? 17.154 -2.772 -10.493 1.00 86.38 92 PHE A C 1
ATOM 702 O O . PHE A 1 92 ? 18.059 -2.689 -11.319 1.00 86.38 92 PHE A O 1
ATOM 709 N N . PRO A 1 93 ? 15.939 -3.244 -10.843 1.00 90.69 93 PRO A N 1
ATOM 710 C CA . PRO A 1 93 ? 15.644 -3.715 -12.195 1.00 90.69 93 PRO A CA 1
ATOM 711 C C . PRO A 1 93 ? 16.055 -2.701 -13.272 1.00 90.69 93 PRO A C 1
ATOM 713 O O . PRO A 1 93 ? 15.727 -1.515 -13.184 1.00 90.69 93 PRO A O 1
ATOM 716 N N . ALA A 1 94 ? 16.779 -3.169 -14.292 1.00 91.44 94 ALA A N 1
ATOM 717 C CA . ALA A 1 94 ? 17.381 -2.296 -15.292 1.00 91.44 94 ALA A CA 1
ATOM 718 C C . ALA A 1 94 ? 16.326 -1.587 -16.159 1.00 91.44 94 ALA A C 1
ATOM 720 O O . ALA A 1 94 ? 15.421 -2.199 -16.732 1.00 91.44 94 ALA A O 1
ATOM 721 N N . THR A 1 95 ? 16.478 -0.275 -16.313 1.00 92.38 95 THR A N 1
ATOM 722 C CA . THR A 1 95 ? 15.668 0.521 -17.241 1.00 92.38 95 THR A CA 1
ATOM 723 C C . THR A 1 95 ? 16.082 0.276 -18.693 1.00 92.38 95 THR A C 1
ATOM 725 O O . THR A 1 95 ? 17.205 -0.137 -18.987 1.00 92.38 95 THR A O 1
ATOM 728 N N . ARG A 1 96 ? 15.204 0.629 -19.642 1.00 91.94 96 ARG A N 1
ATOM 729 C CA . ARG A 1 96 ? 15.532 0.622 -21.079 1.00 91.94 96 ARG A CA 1
ATOM 730 C C . ARG A 1 96 ? 16.840 1.363 -21.383 1.00 91.94 96 ARG A C 1
ATOM 732 O O . ARG A 1 96 ? 17.637 0.871 -22.172 1.00 91.94 96 ARG A O 1
ATOM 739 N N . GLN A 1 97 ? 17.043 2.532 -20.775 1.00 90.56 97 GLN A N 1
ATOM 740 C CA . GLN A 1 97 ? 18.225 3.364 -21.014 1.00 90.56 97 GLN A CA 1
ATOM 741 C C . GLN A 1 97 ? 19.503 2.678 -20.526 1.00 90.56 97 GLN A C 1
ATOM 743 O O . GLN A 1 97 ? 20.506 2.704 -21.228 1.00 90.56 97 GLN A O 1
ATOM 748 N N . GLN A 1 98 ? 19.457 2.020 -19.365 1.00 93.31 98 GLN A N 1
ATOM 749 C CA . GLN A 1 98 ? 20.590 1.257 -18.834 1.00 93.31 98 GLN A CA 1
ATOM 750 C C . GLN A 1 98 ? 20.919 0.041 -19.705 1.00 93.31 98 GLN A C 1
ATOM 752 O O . GLN A 1 98 ? 22.089 -0.214 -19.964 1.00 93.31 98 GLN A O 1
ATOM 757 N N . ILE A 1 99 ? 19.905 -0.663 -20.215 1.00 94.38 99 ILE A N 1
ATOM 758 C CA . ILE A 1 99 ? 20.099 -1.799 -21.130 1.00 94.38 99 ILE A CA 1
ATOM 759 C C . ILE A 1 99 ? 20.715 -1.329 -22.455 1.00 94.38 99 ILE A C 1
ATOM 761 O O . ILE A 1 99 ? 21.696 -1.903 -22.919 1.00 94.38 99 ILE A O 1
ATOM 765 N N . GLU A 1 100 ? 20.184 -0.257 -23.054 1.00 94.69 100 GLU A N 1
ATOM 766 C CA . GLU A 1 100 ? 20.746 0.336 -24.277 1.00 94.69 100 GLU A CA 1
ATOM 767 C C . GLU A 1 100 ? 22.179 0.851 -24.050 1.00 94.69 100 GLU A C 1
ATOM 769 O O . GLU A 1 100 ? 23.032 0.679 -24.921 1.00 94.69 100 GLU A O 1
ATOM 774 N N . ALA A 1 101 ? 22.466 1.436 -22.883 1.00 93.69 101 ALA A N 1
ATOM 775 C CA . ALA A 1 101 ? 23.803 1.891 -22.516 1.00 93.69 101 ALA A CA 1
ATOM 776 C C . ALA A 1 101 ? 24.782 0.722 -22.347 1.00 93.69 101 ALA A C 1
ATOM 778 O O . ALA A 1 101 ? 25.854 0.760 -22.942 1.00 93.69 101 ALA A O 1
ATOM 779 N N . ALA A 1 102 ? 24.406 -0.334 -21.618 1.00 94.31 102 ALA A N 1
ATOM 780 C CA . ALA A 1 102 ? 25.230 -1.530 -21.437 1.00 94.31 102 ALA A CA 1
ATOM 781 C C . ALA A 1 102 ? 25.538 -2.211 -22.781 1.00 94.31 102 ALA A C 1
ATOM 783 O O . ALA A 1 102 ? 26.692 -2.526 -23.079 1.00 94.31 102 ALA A O 1
ATOM 784 N N . ALA A 1 103 ? 24.527 -2.341 -23.642 1.00 94.81 103 ALA A N 1
ATOM 785 C CA . ALA A 1 103 ? 24.682 -2.863 -24.994 1.00 94.81 103 ALA A CA 1
ATOM 786 C C . ALA A 1 103 ? 25.613 -1.978 -25.849 1.00 94.81 103 ALA A C 1
ATOM 788 O O . ALA A 1 103 ? 26.491 -2.478 -26.553 1.00 94.81 103 ALA A O 1
ATOM 789 N N . MET A 1 104 ? 25.486 -0.650 -25.756 1.00 95.06 104 MET A N 1
ATOM 790 C CA . MET A 1 104 ? 26.411 0.277 -26.417 1.00 95.06 104 MET A CA 1
ATOM 791 C C . MET A 1 104 ? 27.835 0.187 -25.866 1.00 95.06 104 MET A C 1
ATOM 793 O O . MET A 1 104 ? 28.778 0.299 -26.645 1.00 95.06 104 MET A O 1
ATOM 797 N N . THR A 1 105 ? 28.014 -0.036 -24.563 1.00 94.56 105 THR A N 1
ATOM 798 C CA . THR A 1 105 ? 29.333 -0.240 -23.952 1.00 94.56 105 THR A CA 1
ATOM 799 C C . THR A 1 105 ? 30.014 -1.479 -24.519 1.00 94.56 105 THR A C 1
ATOM 801 O O . THR A 1 105 ? 31.179 -1.391 -24.901 1.00 94.56 105 THR A O 1
ATOM 804 N N . LEU A 1 106 ? 29.304 -2.607 -24.632 1.00 93.25 106 LEU A N 1
ATOM 805 C CA . LEU A 1 106 ? 29.840 -3.820 -25.260 1.00 93.25 106 LEU A CA 1
ATOM 806 C C . LEU A 1 106 ? 30.229 -3.556 -26.717 1.00 93.25 106 LEU A C 1
ATOM 808 O O . LEU A 1 106 ? 31.363 -3.814 -27.120 1.00 93.25 106 LEU A O 1
ATOM 812 N N . ARG A 1 107 ? 29.332 -2.923 -27.479 1.00 91.94 107 ARG A N 1
ATOM 813 C CA . ARG A 1 107 ? 29.572 -2.617 -28.891 1.00 91.94 107 ARG A CA 1
ATOM 814 C C . ARG A 1 107 ? 30.773 -1.691 -29.099 1.00 91.94 107 ARG A C 1
ATOM 816 O O . ARG A 1 107 ? 31.581 -1.949 -29.986 1.00 91.94 107 ARG A O 1
ATOM 823 N N . ARG A 1 108 ? 30.921 -0.653 -28.269 1.00 93.38 108 ARG A N 1
ATOM 824 C CA . ARG A 1 108 ? 32.034 0.309 -28.352 1.00 93.38 108 ARG A CA 1
ATOM 825 C C . ARG A 1 108 ? 33.386 -0.266 -27.953 1.00 93.38 108 ARG A C 1
ATOM 827 O O . ARG A 1 108 ? 34.406 0.233 -28.407 1.00 93.38 108 ARG A O 1
ATOM 834 N N . ARG A 1 109 ? 33.414 -1.321 -27.133 1.00 91.38 109 ARG A N 1
ATOM 835 C CA . ARG A 1 109 ? 34.662 -2.043 -26.837 1.00 91.38 109 ARG A CA 1
ATOM 836 C C . ARG A 1 109 ? 35.213 -2.766 -28.064 1.00 91.38 109 ARG A C 1
ATOM 838 O O . ARG A 1 109 ? 36.425 -2.887 -28.185 1.00 91.38 109 ARG A O 1
ATOM 845 N N . ARG A 1 110 ? 34.337 -3.233 -28.960 1.00 89.00 110 ARG A N 1
ATOM 846 C CA . ARG A 1 110 ? 34.719 -3.852 -30.238 1.00 89.00 110 ARG A CA 1
ATOM 847 C C . ARG A 1 110 ? 34.977 -2.814 -31.333 1.00 89.00 110 ARG A C 1
ATOM 849 O O . ARG A 1 110 ? 35.898 -2.986 -32.119 1.00 89.00 110 ARG A O 1
ATOM 856 N N . ASP A 1 111 ? 34.152 -1.773 -31.389 1.00 89.88 111 ASP A N 1
ATOM 857 C CA . ASP A 1 111 ? 34.207 -0.709 -32.395 1.00 89.88 111 ASP A CA 1
ATOM 858 C C . ASP A 1 111 ? 33.977 0.659 -31.724 1.00 89.88 111 ASP A C 1
ATOM 860 O O . ASP A 1 111 ? 32.823 1.030 -31.485 1.00 89.88 111 ASP A O 1
ATOM 864 N N . PRO A 1 112 ? 35.044 1.412 -31.394 1.00 91.69 112 PRO A N 1
ATOM 865 C CA . PRO A 1 112 ? 34.934 2.691 -30.687 1.00 91.69 112 PRO A CA 1
ATOM 866 C C . PRO A 1 112 ? 34.026 3.720 -31.375 1.00 91.69 112 PRO A C 1
ATOM 868 O O . PRO A 1 112 ? 33.323 4.466 -30.691 1.00 91.69 112 PRO A O 1
ATOM 871 N N . GLU A 1 113 ? 33.960 3.692 -32.708 1.00 92.12 113 GLU A N 1
ATOM 872 C CA . GLU A 1 113 ? 33.167 4.613 -33.533 1.00 92.12 113 GLU A CA 1
ATOM 873 C C . GLU A 1 113 ? 31.757 4.072 -33.837 1.00 92.12 113 GLU A C 1
ATOM 875 O O . GLU A 1 113 ? 31.025 4.598 -34.684 1.00 92.12 113 GLU A O 1
ATOM 880 N N . ALA A 1 114 ? 31.331 3.019 -33.129 1.00 90.19 114 ALA A N 1
ATOM 881 C CA . ALA A 1 114 ? 30.035 2.397 -33.331 1.00 90.19 114 ALA A CA 1
ATOM 882 C C . ALA A 1 114 ? 28.876 3.396 -33.184 1.00 90.19 114 ALA A C 1
ATOM 884 O O . ALA A 1 114 ? 28.646 4.007 -32.132 1.00 90.19 114 ALA A O 1
ATOM 885 N N . SER A 1 115 ? 28.060 3.471 -34.237 1.00 88.88 115 SER A N 1
ATOM 886 C CA . SER A 1 115 ? 26.826 4.256 -34.262 1.00 88.88 115 SER A CA 1
ATOM 887 C C . SER A 1 115 ? 25.824 3.819 -33.189 1.00 88.88 115 SER A C 1
ATOM 889 O O . SER A 1 115 ? 25.775 2.655 -32.792 1.00 88.88 115 SER A O 1
ATOM 891 N N . MET A 1 116 ? 24.967 4.741 -32.748 1.00 90.19 116 MET A N 1
ATOM 892 C CA . MET A 1 116 ? 23.930 4.460 -31.747 1.00 90.19 116 MET A CA 1
ATOM 893 C C . MET A 1 116 ? 22.990 3.322 -32.176 1.00 90.19 116 MET A C 1
ATOM 895 O O . MET A 1 116 ? 22.734 3.104 -33.365 1.00 90.19 116 MET A O 1
ATOM 899 N N . LEU A 1 117 ? 22.437 2.601 -31.196 1.00 91.50 117 LEU A N 1
ATOM 900 C CA . LEU A 1 117 ? 21.418 1.580 -31.448 1.00 91.50 117 LEU A CA 1
ATOM 901 C C . LEU A 1 117 ? 20.172 2.209 -32.084 1.00 91.50 117 LEU A C 1
ATOM 903 O O . LEU A 1 117 ? 19.736 3.304 -31.727 1.00 91.50 117 LEU A O 1
ATOM 907 N N . SER A 1 118 ? 19.571 1.497 -33.039 1.00 91.06 118 SER A N 1
ATOM 908 C CA . SER A 1 118 ? 18.328 1.952 -33.672 1.00 91.06 118 SER A CA 1
ATOM 909 C C . SER A 1 118 ? 17.195 2.063 -32.644 1.00 91.06 118 SER A C 1
ATOM 911 O O . SER A 1 118 ? 17.105 1.241 -31.733 1.00 91.06 118 SER A O 1
ATOM 913 N N . ARG A 1 119 ? 16.248 2.988 -32.847 1.00 88.38 119 ARG A N 1
ATOM 914 C CA . ARG A 1 119 ? 15.093 3.188 -31.941 1.00 88.38 119 ARG A CA 1
ATOM 915 C C . ARG A 1 119 ? 14.266 1.922 -31.679 1.00 88.38 119 ARG A C 1
ATOM 917 O O . ARG A 1 119 ? 13.632 1.811 -30.630 1.00 88.38 119 ARG A O 1
ATOM 924 N N . SER A 1 120 ? 14.250 0.993 -32.637 1.00 90.12 120 SER A N 1
ATOM 925 C CA . SER A 1 120 ? 13.513 -0.274 -32.581 1.00 90.12 120 SER A CA 1
ATOM 926 C C . SER A 1 120 ? 14.334 -1.450 -32.052 1.00 90.12 120 SER A C 1
ATOM 928 O O . SER A 1 120 ? 13.772 -2.533 -31.893 1.00 90.12 120 SER A O 1
ATOM 930 N N . TRP A 1 121 ? 15.629 -1.257 -31.770 1.00 93.69 121 TRP A N 1
ATOM 931 C CA . TRP A 1 121 ? 16.511 -2.313 -31.274 1.00 93.69 121 TRP A CA 1
ATOM 932 C C . TRP A 1 121 ? 15.981 -2.906 -29.972 1.00 93.69 121 TRP A C 1
ATOM 934 O O . TRP A 1 121 ? 15.684 -4.092 -29.953 1.00 93.69 121 TRP A O 1
ATOM 944 N N . TYR A 1 122 ? 15.740 -2.079 -28.950 1.00 92.50 122 TYR A N 1
ATOM 945 C CA . TYR A 1 122 ? 15.293 -2.554 -27.637 1.00 92.50 122 TYR A CA 1
ATOM 946 C C . TYR A 1 122 ? 14.018 -3.399 -27.720 1.00 92.50 122 TYR A C 1
ATOM 948 O O . TYR A 1 122 ? 13.906 -4.447 -27.093 1.00 92.50 122 TYR A O 1
ATOM 956 N N . ARG A 1 123 ? 13.047 -2.968 -28.538 1.00 90.94 123 ARG A N 1
ATOM 957 C CA . ARG A 1 123 ? 11.801 -3.718 -28.722 1.00 90.94 123 ARG A CA 1
ATOM 958 C C . ARG A 1 123 ? 12.068 -5.107 -29.308 1.00 90.94 123 ARG A C 1
ATOM 960 O O . ARG A 1 123 ? 11.599 -6.077 -28.726 1.00 90.94 123 ARG A O 1
ATOM 967 N N . ARG A 1 124 ? 12.820 -5.174 -30.413 1.00 90.88 124 ARG A N 1
ATOM 968 C CA . ARG A 1 124 ? 13.149 -6.435 -31.098 1.00 90.88 124 ARG A CA 1
ATOM 969 C C . ARG A 1 124 ? 14.030 -7.342 -30.249 1.00 90.88 124 ARG A C 1
ATOM 971 O O . ARG A 1 124 ? 13.847 -8.547 -30.276 1.00 90.88 124 ARG A O 1
ATOM 978 N N . TRP A 1 125 ? 14.965 -6.762 -29.500 1.00 92.31 125 TRP A N 1
ATOM 979 C CA . TRP A 1 125 ? 15.849 -7.509 -28.615 1.00 92.31 125 TRP A CA 1
ATOM 980 C C . TRP A 1 125 ? 15.041 -8.213 -27.522 1.00 92.31 125 TRP A C 1
ATOM 982 O O . TRP A 1 125 ? 15.155 -9.420 -27.380 1.00 92.31 125 TRP A O 1
ATOM 992 N N . ILE A 1 126 ? 14.119 -7.509 -26.855 1.00 91.69 126 ILE A N 1
ATOM 993 C CA . ILE A 1 126 ? 13.207 -8.130 -25.879 1.00 91.69 126 ILE A CA 1
ATOM 994 C C . ILE A 1 126 ? 12.306 -9.197 -26.528 1.00 91.69 126 ILE A C 1
ATOM 996 O O . ILE A 1 126 ? 12.059 -10.228 -25.922 1.00 91.69 126 ILE A O 1
ATOM 1000 N N . GLU A 1 127 ? 11.810 -8.976 -27.752 1.00 88.94 127 GLU A N 1
ATOM 1001 C CA . GLU A 1 127 ? 11.006 -9.980 -28.480 1.00 88.94 127 GLU A CA 1
ATOM 1002 C C . GLU A 1 127 ? 11.808 -11.250 -28.819 1.00 88.94 127 GLU A C 1
ATOM 1004 O O . GLU A 1 127 ? 11.240 -12.338 -28.844 1.00 88.94 127 GLU A O 1
ATOM 1009 N N . ALA A 1 128 ? 13.115 -11.117 -29.056 1.00 88.12 128 ALA A N 1
ATOM 1010 C CA . ALA A 1 128 ? 14.018 -12.231 -29.335 1.00 88.12 128 ALA A CA 1
ATOM 1011 C C . ALA A 1 128 ? 14.501 -12.972 -28.071 1.00 88.12 128 ALA A C 1
ATOM 1013 O O . ALA A 1 128 ? 14.995 -14.089 -28.190 1.00 88.12 128 ALA A O 1
ATOM 1014 N N . HIS A 1 129 ? 14.339 -12.379 -26.883 1.00 89.19 129 HIS A N 1
ATOM 1015 C CA . HIS A 1 129 ? 14.798 -12.924 -25.600 1.00 89.19 129 HIS A CA 1
ATOM 1016 C C . HIS A 1 129 ? 13.600 -13.211 -24.679 1.00 89.19 129 HIS A C 1
ATOM 1018 O O . HIS A 1 129 ? 13.322 -12.423 -23.769 1.00 89.19 129 HIS A O 1
ATOM 1024 N N . PRO A 1 130 ? 12.866 -14.325 -24.888 1.00 87.12 130 PRO A N 1
ATOM 1025 C CA . PRO A 1 130 ? 11.644 -14.639 -24.140 1.00 87.12 130 PRO A CA 1
ATOM 1026 C C . PRO A 1 130 ? 11.858 -14.809 -22.627 1.00 87.12 130 PRO A C 1
ATOM 1028 O O . PRO A 1 130 ? 10.902 -14.700 -21.861 1.00 87.12 130 PRO A O 1
ATOM 1031 N N . GLN A 1 131 ? 13.096 -15.041 -22.184 1.00 86.56 131 GLN A N 1
ATOM 1032 C CA . GLN A 1 131 ? 13.483 -15.067 -20.774 1.00 86.56 131 GLN A CA 1
ATOM 1033 C C . GLN A 1 131 ? 13.420 -13.686 -20.097 1.00 86.56 131 GLN A C 1
ATOM 1035 O O . GLN A 1 131 ? 13.322 -13.613 -18.875 1.00 86.56 131 GLN A O 1
ATOM 1040 N N . VAL A 1 132 ? 13.445 -12.587 -20.862 1.00 88.12 132 VAL A N 1
ATOM 1041 C CA . VAL A 1 132 ? 13.352 -11.219 -20.337 1.00 88.12 132 VAL A CA 1
ATOM 1042 C C . VAL A 1 132 ? 11.934 -10.685 -20.522 1.00 88.12 132 VAL A C 1
ATOM 1044 O O . VAL A 1 132 ? 11.438 -10.532 -21.638 1.00 88.12 132 VAL A O 1
ATOM 1047 N N . ARG A 1 133 ? 11.277 -10.317 -19.418 1.00 84.88 133 ARG A N 1
ATOM 1048 C CA . ARG A 1 133 ? 9.910 -9.779 -19.434 1.00 84.88 133 ARG A CA 1
ATOM 1049 C C . ARG A 1 133 ? 9.867 -8.323 -18.982 1.00 84.88 133 ARG A C 1
ATOM 1051 O O . ARG A 1 133 ? 10.519 -7.923 -18.026 1.00 84.88 133 ARG A O 1
ATOM 1058 N N . ARG A 1 134 ? 9.016 -7.526 -19.635 1.00 83.38 134 ARG A N 1
ATOM 1059 C CA . ARG A 1 134 ? 8.682 -6.172 -19.170 1.00 83.38 134 ARG A CA 1
ATOM 1060 C C . ARG A 1 134 ? 7.740 -6.257 -17.971 1.00 83.38 134 ARG A C 1
ATOM 1062 O O . ARG A 1 134 ? 6.689 -6.892 -18.061 1.00 83.38 134 ARG A O 1
ATOM 1069 N N . SER A 1 135 ? 8.098 -5.578 -16.889 1.00 83.62 135 SER A N 1
ATOM 1070 C CA . SER A 1 135 ? 7.280 -5.451 -15.684 1.00 83.62 135 SER A CA 1
ATOM 1071 C C . SER A 1 135 ? 7.337 -4.020 -15.152 1.00 83.62 135 SER A C 1
ATOM 1073 O O . SER A 1 135 ? 8.193 -3.228 -15.549 1.00 83.62 135 SER A O 1
ATOM 1075 N N . THR A 1 136 ? 6.408 -3.679 -14.267 1.00 78.94 136 THR A N 1
ATOM 1076 C CA . THR A 1 136 ? 6.404 -2.414 -13.529 1.00 78.94 136 THR A CA 1
ATOM 1077 C C . THR A 1 136 ? 7.003 -2.631 -12.149 1.00 78.94 136 THR A C 1
ATOM 1079 O O . THR A 1 136 ? 6.628 -3.575 -11.455 1.00 78.94 136 THR A O 1
ATOM 1082 N N . VAL A 1 137 ? 7.901 -1.741 -11.732 1.00 80.62 137 VAL A N 1
ATOM 1083 C CA . VAL A 1 137 ? 8.455 -1.777 -10.377 1.00 80.62 137 VAL A CA 1
ATOM 1084 C C . VAL A 1 137 ? 7.379 -1.337 -9.386 1.00 80.62 137 VAL A C 1
ATOM 1086 O O . VAL A 1 137 ? 6.704 -0.330 -9.600 1.00 80.62 137 VAL A O 1
ATOM 1089 N N . LYS A 1 138 ? 7.238 -2.083 -8.291 1.00 77.12 138 LYS A N 1
ATOM 1090 C CA . LYS A 1 138 ? 6.522 -1.638 -7.096 1.00 77.12 138 LYS A CA 1
ATOM 1091 C C . LYS A 1 138 ? 7.570 -1.250 -6.061 1.00 77.12 138 LYS A C 1
ATOM 1093 O O . LYS A 1 138 ? 8.434 -2.065 -5.746 1.00 77.12 138 LYS A O 1
ATOM 1098 N N . ALA A 1 139 ? 7.503 -0.020 -5.556 1.00 78.06 139 ALA A N 1
ATOM 1099 C CA . ALA A 1 139 ? 8.319 0.367 -4.416 1.00 78.06 139 ALA A CA 1
ATOM 1100 C C . ALA A 1 139 ? 7.932 -0.515 -3.224 1.00 78.06 139 ALA A C 1
ATOM 1102 O O . ALA A 1 139 ? 6.751 -0.674 -2.910 1.00 78.06 139 ALA A O 1
ATOM 1103 N N . VAL A 1 140 ? 8.933 -1.133 -2.612 1.00 78.06 140 VAL A N 1
ATOM 1104 C CA . VAL A 1 140 ? 8.782 -1.918 -1.392 1.00 78.06 140 VAL A CA 1
ATOM 1105 C C . VAL A 1 140 ? 9.667 -1.261 -0.354 1.00 78.06 140 VAL A C 1
ATOM 1107 O O . VAL A 1 140 ? 10.832 -0.975 -0.632 1.00 78.06 140 VAL A O 1
ATOM 1110 N N . GLU A 1 141 ? 9.109 -1.006 0.821 1.00 78.56 141 GLU A N 1
ATOM 1111 C CA . GLU A 1 141 ? 9.846 -0.407 1.925 1.00 78.56 141 GLU A CA 1
ATOM 1112 C C . GLU A 1 141 ? 11.021 -1.290 2.333 1.00 78.56 141 GLU A C 1
ATOM 1114 O O . GLU A 1 141 ? 10.905 -2.516 2.443 1.00 78.56 141 GLU A O 1
ATOM 1119 N N . ARG A 1 142 ? 12.172 -0.648 2.548 1.00 77.81 142 ARG A N 1
ATOM 1120 C CA . ARG A 1 142 ? 13.413 -1.334 2.910 1.00 77.81 142 ARG A CA 1
ATOM 1121 C C . ARG A 1 142 ? 13.236 -2.143 4.188 1.00 77.81 142 ARG A C 1
ATOM 1123 O O . ARG A 1 142 ? 13.664 -3.292 4.233 1.00 77.81 142 ARG A O 1
ATOM 1130 N N . ASP A 1 143 ? 12.588 -1.559 5.187 1.00 77.88 143 ASP A N 1
ATOM 1131 C CA . ASP A 1 143 ? 12.465 -2.166 6.509 1.00 77.88 143 ASP A CA 1
ATOM 1132 C C . ASP A 1 143 ? 11.496 -3.355 6.468 1.00 77.88 143 ASP A C 1
ATOM 1134 O O . ASP A 1 143 ? 11.828 -4.420 6.985 1.00 77.88 143 ASP A O 1
ATOM 1138 N N . ARG A 1 144 ? 10.397 -3.256 5.702 1.00 78.25 144 ARG A N 1
ATOM 1139 C CA . ARG A 1 144 ? 9.523 -4.400 5.395 1.00 78.25 144 ARG A CA 1
ATOM 1140 C C . ARG A 1 144 ? 10.301 -5.546 4.748 1.00 78.25 144 ARG A C 1
ATOM 1142 O O . ARG A 1 144 ? 10.194 -6.693 5.168 1.00 78.25 144 ARG A O 1
ATOM 1149 N N . LYS A 1 145 ? 11.115 -5.233 3.737 1.00 75.94 145 LYS A N 1
ATOM 1150 C CA . LYS A 1 145 ? 11.919 -6.227 3.013 1.00 75.94 145 LYS A CA 1
ATOM 1151 C C . LYS A 1 145 ? 13.016 -6.838 3.895 1.00 75.94 145 LYS A C 1
ATOM 1153 O O . LYS A 1 145 ? 13.302 -8.024 3.767 1.00 75.94 145 LYS A O 1
ATOM 1158 N N . SER A 1 146 ? 13.602 -6.050 4.796 1.00 75.88 146 SER A N 1
ATOM 1159 C CA . SER A 1 146 ? 14.550 -6.526 5.806 1.00 75.88 146 SER A CA 1
ATOM 1160 C C . SER A 1 146 ? 13.872 -7.484 6.786 1.00 75.88 146 SER A C 1
ATOM 1162 O O . SER A 1 146 ? 14.381 -8.576 7.011 1.00 75.88 146 SER A O 1
ATOM 1164 N N . PHE A 1 147 ? 12.707 -7.106 7.317 1.00 76.00 147 PHE A N 1
ATOM 1165 C CA . PHE A 1 147 ? 11.938 -7.912 8.264 1.00 76.00 147 PHE A CA 1
ATOM 1166 C C . PHE A 1 147 ? 11.481 -9.248 7.655 1.00 76.00 147 PHE A C 1
ATOM 1168 O O . PHE A 1 147 ? 11.647 -10.297 8.273 1.00 76.00 147 PHE A O 1
ATOM 1175 N N . GLU A 1 148 ? 10.981 -9.236 6.412 1.00 75.31 148 GLU A N 1
ATOM 1176 C CA . GLU A 1 148 ? 10.598 -10.449 5.671 1.00 75.31 148 GLU A CA 1
ATOM 1177 C C . GLU A 1 148 ? 11.768 -11.445 5.513 1.00 75.31 148 GLU A C 1
ATOM 1179 O O . GLU A 1 148 ? 11.538 -12.653 5.468 1.00 75.31 148 GLU A O 1
ATOM 1184 N N . MET A 1 149 ? 13.016 -10.963 5.442 1.00 72.12 149 MET A N 1
ATOM 1185 C CA . MET A 1 149 ? 14.204 -11.813 5.288 1.00 72.12 149 MET A CA 1
ATOM 1186 C C . MET A 1 149 ? 14.746 -12.374 6.605 1.00 72.12 149 MET A C 1
ATOM 1188 O O . MET A 1 149 ? 15.342 -13.450 6.594 1.00 72.12 149 MET A O 1
ATOM 1192 N N . THR A 1 150 ? 14.581 -11.666 7.723 1.00 72.62 150 THR A N 1
ATOM 1193 C CA . THR A 1 150 ? 15.249 -12.014 8.987 1.00 72.62 150 THR A CA 1
ATOM 1194 C C . THR A 1 150 ? 14.314 -12.558 10.056 1.00 72.62 150 THR A C 1
ATOM 1196 O O . THR A 1 150 ? 14.777 -13.321 10.902 1.00 72.62 150 THR A O 1
ATOM 1199 N N . ASP A 1 151 ? 13.023 -12.208 10.033 1.00 75.62 151 ASP A N 1
ATOM 1200 C CA . ASP A 1 151 ? 12.190 -12.318 11.234 1.00 75.62 151 ASP A CA 1
ATOM 1201 C C . ASP A 1 151 ? 10.837 -13.025 11.054 1.00 75.62 151 ASP A C 1
ATOM 1203 O O . ASP A 1 151 ? 9.829 -12.752 11.715 1.00 75.62 151 ASP A O 1
ATOM 1207 N N . ILE A 1 152 ? 10.820 -14.021 10.169 1.00 83.81 152 ILE A N 1
ATOM 1208 C CA . ILE A 1 152 ? 9.650 -14.886 9.966 1.00 83.81 152 ILE A CA 1
ATOM 1209 C C . ILE A 1 152 ? 9.241 -15.576 11.281 1.00 83.81 152 ILE A C 1
ATOM 1211 O O . ILE A 1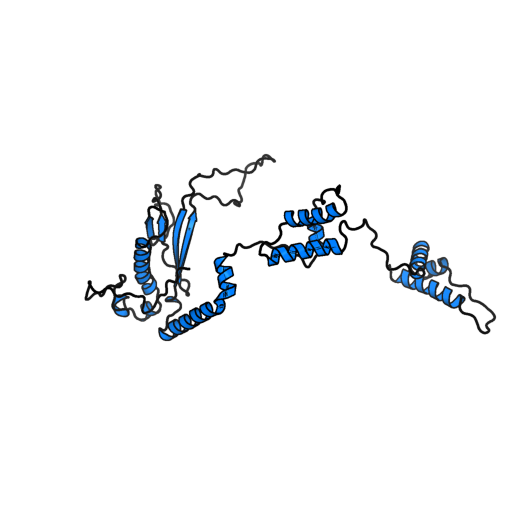 152 ? 8.057 -15.829 11.516 1.00 83.81 152 ILE A O 1
ATOM 1215 N N . GLU A 1 153 ? 10.199 -15.875 12.160 1.00 86.56 153 GLU A N 1
ATOM 1216 C CA . GLU A 1 153 ? 9.924 -16.577 13.411 1.00 86.56 153 GLU A CA 1
ATOM 1217 C C . GLU A 1 153 ? 9.233 -15.690 14.455 1.00 86.56 153 GLU A C 1
ATOM 1219 O O . GLU A 1 153 ? 8.275 -16.150 15.084 1.00 86.56 153 GLU A O 1
ATOM 1224 N N . ASN A 1 154 ? 9.622 -14.417 14.627 1.00 84.50 154 ASN A N 1
ATOM 1225 C CA . ASN A 1 154 ? 8.862 -13.542 15.526 1.00 84.50 154 ASN A CA 1
ATOM 1226 C C . ASN A 1 154 ? 7.471 -13.247 14.965 1.00 84.50 154 ASN A C 1
ATOM 1228 O O . ASN A 1 154 ? 6.512 -13.223 15.738 1.00 84.50 154 ASN A O 1
ATOM 1232 N N . LEU A 1 155 ? 7.322 -13.141 13.639 1.00 85.31 155 LEU A N 1
ATOM 1233 C CA . LEU A 1 155 ? 6.009 -13.005 13.006 1.00 85.31 155 LEU A CA 1
ATOM 1234 C C . LEU A 1 155 ? 5.107 -14.219 13.296 1.00 85.31 155 LEU A C 1
ATOM 1236 O O . LEU A 1 155 ? 3.947 -14.066 13.685 1.00 85.31 155 LEU A O 1
ATOM 1240 N N . ARG A 1 156 ? 5.645 -15.442 13.188 1.00 90.19 156 ARG A N 1
ATOM 1241 C CA . ARG A 1 156 ? 4.922 -16.673 13.561 1.00 90.19 156 ARG A CA 1
ATOM 1242 C C . ARG A 1 156 ? 4.541 -16.692 15.037 1.00 90.19 156 ARG A C 1
ATOM 1244 O O . ARG A 1 156 ? 3.399 -17.029 15.362 1.00 90.19 156 ARG A O 1
ATOM 1251 N N . LYS A 1 157 ? 5.459 -16.316 15.932 1.00 92.69 157 LYS A N 1
ATOM 1252 C CA . LYS A 1 157 ? 5.185 -16.224 17.376 1.00 92.69 157 LYS A CA 1
ATOM 1253 C C . LYS A 1 157 ? 4.085 -15.210 17.671 1.00 92.69 157 LYS A C 1
ATOM 1255 O O . LYS A 1 157 ? 3.198 -15.513 18.469 1.00 92.69 157 LYS A O 1
ATOM 1260 N N . PHE A 1 158 ? 4.112 -14.051 17.015 1.00 90.44 158 PHE A N 1
ATOM 1261 C CA . PHE A 1 158 ? 3.078 -13.028 17.137 1.00 90.44 158 PHE A CA 1
ATOM 1262 C C . PHE A 1 158 ? 1.706 -13.584 16.745 1.00 90.44 158 PHE A C 1
ATOM 1264 O O . PHE A 1 158 ? 0.807 -13.610 17.583 1.00 90.44 158 PHE A O 1
ATOM 1271 N N . PHE A 1 159 ? 1.554 -14.129 15.532 1.00 92.94 159 PHE A N 1
ATOM 1272 C CA . PHE A 1 159 ? 0.258 -14.644 15.076 1.00 92.94 159 PHE A CA 1
ATOM 1273 C C . PHE A 1 159 ? -0.223 -15.868 15.860 1.00 92.94 159 PHE A C 1
ATOM 1275 O O . PHE A 1 159 ? -1.428 -16.049 16.036 1.00 92.94 159 PHE A O 1
ATOM 1282 N N . THR A 1 160 ? 0.693 -16.686 16.382 1.00 96.38 160 THR A N 1
ATOM 1283 C CA . THR A 1 160 ? 0.343 -17.795 17.282 1.00 96.38 160 THR A CA 1
ATOM 1284 C C . THR A 1 160 ? -0.225 -17.271 18.601 1.00 96.38 160 THR A C 1
ATOM 1286 O O . THR A 1 160 ? -1.287 -17.711 19.037 1.00 96.38 160 THR A O 1
ATOM 1289 N N . ARG A 1 161 ? 0.437 -16.285 19.224 1.00 95.50 161 ARG A N 1
ATOM 1290 C CA . ARG A 1 161 ? -0.061 -15.638 20.450 1.00 95.50 161 ARG A CA 1
ATOM 1291 C C . ARG A 1 161 ? -1.386 -14.923 20.210 1.00 95.50 161 ARG A C 1
ATOM 1293 O O . ARG A 1 161 ? -2.299 -15.068 21.018 1.00 95.50 161 ARG A O 1
ATOM 1300 N N . PHE A 1 162 ? -1.501 -14.204 19.096 1.00 92.69 162 PHE A N 1
ATOM 1301 C CA . PHE A 1 162 ? -2.726 -13.524 18.694 1.00 92.69 162 PHE A CA 1
ATOM 1302 C C . PHE A 1 162 ? -3.888 -14.512 18.556 1.00 92.69 162 PHE A C 1
ATOM 1304 O O . PHE A 1 162 ? -4.926 -14.318 19.183 1.00 92.69 162 PHE A O 1
ATOM 1311 N N . ARG A 1 163 ? -3.693 -15.625 17.835 1.00 95.19 163 ARG A N 1
ATOM 1312 C CA . ARG A 1 163 ? -4.704 -16.685 17.706 1.00 95.19 163 ARG A CA 1
ATOM 1313 C C . ARG A 1 163 ? -5.133 -17.236 19.066 1.00 95.19 163 ARG A C 1
ATOM 1315 O O . ARG A 1 163 ? -6.326 -17.293 19.344 1.00 95.19 163 ARG A O 1
ATOM 1322 N N . ASN A 1 164 ? -4.173 -17.572 19.929 1.00 95.94 164 ASN A N 1
ATOM 1323 C CA . ASN A 1 164 ? -4.467 -18.097 21.263 1.00 95.94 164 ASN A CA 1
ATOM 1324 C C . ASN A 1 164 ? -5.296 -17.108 22.100 1.00 95.94 164 ASN A C 1
ATOM 1326 O O . ASN A 1 164 ? -6.184 -17.523 22.841 1.00 95.94 164 ASN A O 1
ATOM 1330 N N . LEU A 1 165 ? -5.028 -15.801 21.990 1.00 93.75 165 LEU A N 1
ATOM 1331 C CA . LEU A 1 165 ? -5.812 -14.761 22.662 1.00 93.75 165 LEU A CA 1
ATOM 1332 C C . LEU A 1 165 ? -7.224 -14.646 22.085 1.00 93.75 165 LEU A C 1
ATOM 1334 O O . LEU A 1 165 ? -8.187 -14.589 22.852 1.00 93.75 165 LEU A O 1
ATOM 1338 N N . VAL A 1 166 ? -7.352 -14.651 20.756 1.00 93.50 166 VAL A N 1
ATOM 1339 C CA . VAL A 1 166 ? -8.647 -14.618 20.064 1.00 93.50 166 VAL A CA 1
ATOM 1340 C C . VAL A 1 166 ? -9.522 -15.789 20.515 1.00 93.50 166 VAL A C 1
ATOM 1342 O O . VAL A 1 166 ? -10.667 -15.579 20.916 1.00 93.50 166 VAL A O 1
ATOM 1345 N N . GLU A 1 167 ? -8.969 -17.001 20.549 1.00 94.44 167 GLU A N 1
ATOM 1346 C CA . GLU A 1 167 ? -9.674 -18.206 20.995 1.00 94.44 167 GLU A CA 1
ATOM 1347 C C . GLU A 1 167 ? -10.019 -18.150 22.490 1.00 94.44 167 GLU A C 1
ATOM 1349 O O . GLU A 1 167 ? -11.181 -18.323 22.870 1.00 94.44 167 GLU A O 1
ATOM 1354 N N . ARG A 1 168 ? -9.039 -17.838 23.351 1.00 94.12 168 ARG A N 1
ATOM 1355 C CA . ARG A 1 168 ? -9.216 -17.790 24.813 1.00 94.12 168 ARG A CA 1
ATOM 1356 C C . ARG A 1 168 ? -10.280 -16.782 25.243 1.00 94.12 168 ARG A C 1
ATOM 1358 O O . ARG A 1 168 ? -11.081 -17.079 26.128 1.00 94.12 168 ARG A O 1
ATOM 1365 N N . HIS A 1 169 ? -10.288 -15.597 24.637 1.00 88.25 169 HIS A N 1
ATOM 1366 C CA . HIS A 1 169 ? -11.216 -14.513 24.976 1.00 88.25 169 HIS A CA 1
ATOM 1367 C C . HIS A 1 169 ? -12.469 -14.490 24.089 1.00 88.25 169 HIS A C 1
ATOM 1369 O O . HIS A 1 169 ? -13.304 -13.586 24.220 1.00 88.25 169 HIS A O 1
ATOM 1375 N N . LYS A 1 170 ? -12.623 -15.492 23.209 1.00 90.44 170 LYS A N 1
ATOM 1376 C CA . LYS A 1 170 ? -13.738 -15.633 22.261 1.00 90.44 170 LYS A CA 1
ATOM 1377 C C . LYS A 1 170 ? -13.974 -14.354 21.449 1.00 90.44 170 LYS A C 1
ATOM 1379 O O . LYS A 1 170 ? -15.120 -13.928 21.282 1.00 90.44 170 LYS A O 1
ATOM 1384 N N . VAL A 1 171 ? -12.890 -13.695 21.044 1.00 91.06 171 VAL A N 1
ATOM 1385 C CA . VAL A 1 171 ? -12.919 -12.431 20.295 1.00 91.06 171 VAL A CA 1
ATOM 1386 C C . VAL A 1 171 ? -13.503 -12.724 18.918 1.00 91.06 171 VAL A C 1
ATOM 1388 O O . VAL A 1 171 ? -12.976 -13.556 18.183 1.00 91.06 171 VAL A O 1
ATOM 1391 N N . GLY A 1 172 ? -14.641 -12.108 18.604 1.00 91.81 172 GLY A N 1
ATOM 1392 C CA . GLY A 1 172 ? -15.306 -12.312 17.323 1.00 91.81 172 GLY A CA 1
ATOM 1393 C C . GLY A 1 172 ? -14.739 -11.398 16.234 1.00 91.81 172 GLY A C 1
ATOM 1394 O O . GLY A 1 172 ? -14.081 -10.409 16.548 1.00 91.81 172 GLY A O 1
ATOM 1395 N N . PRO A 1 173 ? -15.051 -11.650 14.952 1.00 94.12 173 PRO A N 1
ATOM 1396 C CA . PRO A 1 173 ? -14.660 -10.758 13.858 1.00 94.12 173 PRO A CA 1
ATOM 1397 C C . PRO A 1 173 ? -15.140 -9.303 14.036 1.00 94.12 173 PRO A C 1
ATOM 1399 O O . PRO A 1 173 ? -14.425 -8.377 13.673 1.00 94.12 173 PRO A O 1
ATOM 1402 N N . SER A 1 174 ? -16.303 -9.081 14.664 1.00 95.38 174 SER A N 1
ATOM 1403 C CA . SER A 1 174 ? -16.811 -7.734 14.991 1.00 95.38 174 SER A CA 1
ATOM 1404 C C . SER A 1 174 ? -15.957 -6.974 16.011 1.00 95.38 174 SER A C 1
ATOM 1406 O O . SER A 1 174 ? -16.078 -5.759 16.141 1.00 95.38 174 SER A O 1
ATOM 1408 N N . ASP A 1 175 ? -15.129 -7.703 16.759 1.00 92.81 175 ASP A N 1
ATOM 1409 C CA . ASP A 1 175 ? -14.310 -7.190 17.856 1.00 92.81 175 ASP A CA 1
ATOM 1410 C C . ASP A 1 175 ? -12.847 -6.978 17.413 1.00 92.81 175 ASP A C 1
ATOM 1412 O O . ASP A 1 175 ? -12.043 -6.448 18.177 1.00 92.81 175 ASP A O 1
ATOM 1416 N N . ILE A 1 176 ? -12.488 -7.400 16.193 1.00 93.44 176 ILE A N 1
ATOM 1417 C CA . ILE A 1 176 ? -11.148 -7.248 15.617 1.00 93.44 176 ILE A CA 1
ATOM 1418 C C . ILE A 1 176 ? -11.184 -6.068 14.656 1.00 93.44 176 ILE A C 1
ATOM 1420 O O . ILE A 1 176 ? -11.808 -6.157 13.601 1.00 93.44 176 ILE A O 1
ATOM 1424 N N . TRP A 1 177 ? -10.501 -4.991 15.025 1.00 94.25 177 TRP A N 1
ATOM 1425 C CA . TRP A 1 177 ? -10.422 -3.752 14.260 1.00 94.25 177 TRP A CA 1
ATOM 1426 C C . TRP A 1 177 ? -9.009 -3.537 13.727 1.00 94.25 177 TRP A C 1
ATOM 1428 O O . TRP A 1 177 ? -8.037 -3.770 14.442 1.00 94.25 177 TRP A O 1
ATOM 1438 N N . ASN A 1 178 ? -8.915 -3.087 12.480 1.00 94.44 178 ASN A N 1
ATOM 1439 C CA . ASN A 1 178 ? -7.702 -2.529 11.904 1.00 94.44 178 ASN A CA 1
ATOM 1440 C C . ASN A 1 178 ? -7.865 -1.014 11.823 1.00 94.44 178 ASN A C 1
ATOM 1442 O O . ASN A 1 178 ? -8.861 -0.545 11.271 1.00 94.44 178 ASN A O 1
ATOM 1446 N N . GLU A 1 179 ? -6.896 -0.280 12.349 1.00 92.94 179 GLU A N 1
ATOM 1447 C CA . GLU A 1 179 ? -6.793 1.171 12.241 1.00 92.94 179 GLU A CA 1
ATOM 1448 C C . GLU A 1 179 ? -5.568 1.515 11.395 1.00 92.94 179 GLU A C 1
ATOM 1450 O O . GLU A 1 179 ? -4.606 0.747 11.356 1.00 92.94 179 GLU A O 1
ATOM 1455 N N . ASP A 1 180 ? -5.666 2.601 10.638 1.00 92.94 180 ASP A N 1
ATOM 1456 C CA . ASP A 1 180 ? -4.563 3.114 9.837 1.00 92.94 180 ASP A CA 1
ATOM 1457 C C . ASP A 1 180 ? -4.681 4.634 9.663 1.00 92.94 180 ASP A C 1
ATOM 1459 O O . ASP A 1 180 ? -5.788 5.193 9.598 1.00 92.94 180 ASP A O 1
ATOM 1463 N N . GLU A 1 181 ? -3.525 5.283 9.524 1.00 91.19 181 GLU A N 1
ATOM 1464 C CA . GLU A 1 181 ? -3.397 6.711 9.262 1.00 91.19 181 GLU A CA 1
ATOM 1465 C C . GLU A 1 181 ? -2.941 6.931 7.817 1.00 91.19 181 GLU A C 1
ATOM 1467 O O . GLU A 1 181 ? -1.913 6.417 7.376 1.00 91.19 181 GLU A O 1
ATOM 1472 N N . CYS A 1 182 ? -3.664 7.762 7.065 1.00 89.31 182 CYS A N 1
ATOM 1473 C CA . CYS A 1 182 ? -3.229 8.167 5.735 1.00 89.31 182 CYS A CA 1
ATOM 1474 C C . CYS A 1 182 ? -3.155 9.691 5.591 1.00 89.31 182 CYS A C 1
ATOM 1476 O O . CYS A 1 182 ? -4.071 10.432 5.949 1.00 89.31 182 CYS A O 1
ATOM 1478 N N . GLY A 1 183 ? -2.048 10.166 5.019 1.00 89.50 183 GLY A N 1
ATOM 1479 C CA . GLY A 1 183 ? -1.884 11.566 4.651 1.00 89.50 183 GLY A CA 1
ATOM 1480 C C . GLY A 1 183 ? -2.632 11.884 3.358 1.00 89.50 183 GLY A C 1
ATOM 1481 O O . GLY A 1 183 ? -2.354 11.310 2.302 1.00 89.50 183 GLY A O 1
ATOM 1482 N N . VAL A 1 184 ? -3.543 12.849 3.412 1.00 85.44 184 VAL A N 1
ATOM 1483 C CA . VAL A 1 184 ? -4.290 13.352 2.259 1.00 85.44 184 VAL A CA 1
ATOM 1484 C C . VAL A 1 184 ? -3.740 14.723 1.886 1.00 85.44 184 VAL A C 1
ATOM 1486 O O . VAL A 1 184 ? -3.844 15.686 2.640 1.00 85.44 184 VAL A O 1
ATOM 1489 N N . ARG A 1 185 ? -3.138 14.828 0.698 1.00 82.31 185 ARG A N 1
ATOM 1490 C CA . ARG A 1 185 ? -2.657 16.112 0.170 1.00 82.31 185 ARG A CA 1
ATOM 1491 C C . ARG A 1 185 ? -3.812 16.920 -0.407 1.00 82.31 185 ARG A C 1
ATOM 1493 O O . ARG A 1 185 ? -4.426 16.504 -1.391 1.00 82.31 185 ARG A O 1
ATOM 1500 N N . ILE A 1 186 ? -4.039 18.098 0.157 1.00 76.19 186 ILE A N 1
ATOM 1501 C CA . ILE A 1 186 ? -5.019 19.066 -0.327 1.00 76.19 186 ILE A CA 1
ATOM 1502 C C . ILE A 1 186 ? -4.435 19.764 -1.565 1.00 76.19 186 ILE A C 1
ATOM 1504 O O . ILE A 1 186 ? -3.229 19.991 -1.654 1.00 76.19 186 ILE A O 1
ATOM 1508 N N . GLY A 1 187 ? -5.274 20.044 -2.566 1.00 67.56 187 GLY A N 1
ATOM 1509 C CA . GLY A 1 187 ? -4.871 20.802 -3.759 1.00 67.56 187 GLY A CA 1
ATOM 1510 C C . GLY A 1 187 ? -3.985 20.050 -4.762 1.00 67.56 187 GLY A C 1
ATOM 1511 O O . GLY A 1 187 ? -3.553 20.633 -5.753 1.00 67.56 187 GLY A O 1
ATOM 1512 N N . SER A 1 188 ? -3.722 18.753 -4.563 1.00 69.44 188 SER A N 1
ATOM 1513 C CA . SER A 1 188 ? -2.866 17.979 -5.468 1.00 69.44 188 SER A CA 1
ATOM 1514 C C . SER A 1 188 ? -3.651 17.423 -6.659 1.00 69.44 188 SER A C 1
ATOM 1516 O O . SER A 1 188 ? -4.383 16.440 -6.540 1.00 69.44 188 SER A O 1
ATOM 1518 N N . ILE A 1 189 ? -3.432 17.992 -7.843 1.00 65.00 189 ILE A N 1
ATOM 1519 C CA . ILE A 1 189 ? -3.955 17.444 -9.099 1.00 65.00 189 ILE A CA 1
ATOM 1520 C C . ILE A 1 189 ? -3.153 16.185 -9.451 1.00 65.00 189 ILE A C 1
ATOM 1522 O O . ILE A 1 189 ? -1.924 16.209 -9.512 1.00 65.00 189 ILE A O 1
ATOM 1526 N N . ARG A 1 190 ? -3.833 15.059 -9.690 1.00 61.84 190 ARG A N 1
ATOM 1527 C CA . ARG A 1 190 ? -3.163 13.849 -10.189 1.00 61.84 190 ARG A CA 1
ATOM 1528 C C . ARG A 1 190 ? -2.679 14.103 -11.620 1.00 61.84 190 ARG A C 1
ATOM 1530 O O . ARG A 1 190 ? -3.463 14.514 -12.466 1.00 61.84 190 ARG A O 1
ATOM 1537 N N . GLU A 1 191 ? -1.427 13.767 -11.930 1.00 57.91 191 GLU A N 1
ATOM 1538 C CA . GLU A 1 191 ? -0.809 13.993 -13.256 1.00 57.91 191 GLU A CA 1
ATOM 1539 C C . GLU A 1 191 ? -1.515 13.282 -14.435 1.00 57.91 191 GLU A C 1
ATOM 1541 O O . GLU A 1 191 ? -1.178 13.502 -15.596 1.00 57.91 191 GLU A O 1
ATOM 1546 N N . ARG A 1 192 ? -2.488 12.402 -14.163 1.00 60.56 192 ARG A N 1
ATOM 1547 C CA . ARG A 1 192 ? -3.198 11.583 -15.158 1.00 60.56 192 ARG A CA 1
ATOM 1548 C C . ARG A 1 192 ? -4.716 11.748 -15.082 1.00 60.56 192 ARG A C 1
ATOM 1550 O O . ARG A 1 192 ? -5.442 10.761 -14.989 1.00 60.56 192 ARG A O 1
ATOM 1557 N N . ILE A 1 193 ? -5.201 12.983 -15.118 1.00 65.31 193 ILE A N 1
ATOM 1558 C CA . ILE A 1 193 ? -6.627 13.250 -15.341 1.00 65.31 193 ILE A CA 1
ATOM 1559 C C . ILE A 1 193 ? -6.864 13.369 -16.848 1.00 65.31 193 ILE A C 1
ATOM 1561 O O . ILE A 1 193 ? -6.130 14.059 -17.555 1.00 65.31 193 ILE A O 1
ATOM 1565 N N . THR A 1 194 ? -7.879 12.667 -17.350 1.00 66.31 194 THR A N 1
ATOM 1566 C CA . THR A 1 194 ? -8.317 12.818 -18.742 1.00 66.31 194 THR A CA 1
ATOM 1567 C C . THR A 1 194 ? -9.200 14.055 -18.816 1.00 66.31 194 THR A C 1
ATOM 1569 O O . THR A 1 194 ? -10.232 14.108 -18.155 1.00 66.31 194 THR A O 1
ATOM 1572 N N . VAL A 1 195 ? -8.787 15.054 -19.593 1.00 71.06 195 VAL A N 1
ATOM 1573 C CA . VAL A 1 195 ? -9.513 16.319 -19.752 1.00 71.06 195 VAL A CA 1
ATOM 1574 C C . VAL A 1 195 ? -10.016 16.467 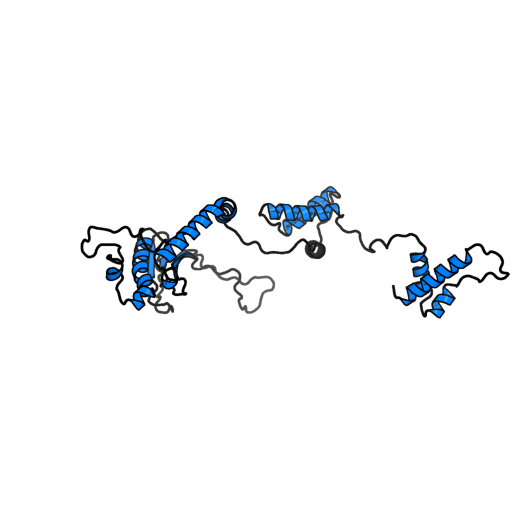-21.184 1.00 71.06 195 VAL A C 1
ATOM 1576 O O . VAL A 1 195 ? -9.359 16.037 -22.133 1.00 71.06 195 VAL A O 1
ATOM 1579 N N . VAL A 1 196 ? -11.183 17.089 -21.344 1.00 72.94 196 VAL A N 1
ATOM 1580 C CA . VAL A 1 196 ? -11.721 17.476 -22.653 1.00 72.94 196 VAL A CA 1
ATOM 1581 C C . VAL A 1 196 ? -11.212 18.879 -22.972 1.00 72.94 196 VAL A C 1
ATOM 1583 O O . VAL A 1 196 ? -11.365 19.787 -22.160 1.00 72.94 196 VAL A O 1
ATOM 1586 N N . VAL A 1 197 ? -10.594 19.067 -24.140 1.00 74.38 197 VAL A N 1
ATOM 1587 C CA . VAL A 1 197 ? -10.032 20.362 -24.556 1.00 74.38 197 VAL A CA 1
ATOM 1588 C C . VAL A 1 197 ? -10.595 20.814 -25.897 1.00 74.38 197 VAL A C 1
ATOM 1590 O O . VAL A 1 197 ? -10.709 20.033 -26.843 1.00 74.38 197 VAL A O 1
ATOM 1593 N N . VAL A 1 198 ? -10.921 22.103 -25.996 1.00 65.44 198 VAL A N 1
ATOM 1594 C CA . VAL A 1 198 ? -11.399 22.729 -27.232 1.00 65.44 198 VAL A CA 1
ATOM 1595 C C . VAL A 1 198 ? -10.177 23.063 -28.095 1.00 65.44 198 VAL A C 1
ATOM 1597 O O . VAL A 1 198 ? -9.609 24.142 -27.989 1.00 65.44 198 VAL A O 1
ATOM 1600 N N . ARG A 1 199 ? -9.771 22.114 -28.954 1.00 57.88 199 ARG A N 1
ATOM 1601 C CA . ARG A 1 199 ? -8.679 22.225 -29.950 1.00 57.88 199 ARG A CA 1
ATOM 1602 C C . ARG A 1 199 ? -7.255 22.246 -29.360 1.00 57.88 199 ARG A C 1
ATOM 1604 O O . ARG A 1 199 ? -6.791 23.225 -28.790 1.00 57.88 199 ARG A O 1
ATOM 1611 N N . THR A 1 200 ? -6.494 21.177 -29.598 1.00 53.47 200 THR A N 1
ATOM 1612 C CA . THR A 1 200 ? -5.050 21.146 -29.322 1.00 53.47 200 THR A CA 1
ATOM 1613 C C . THR A 1 200 ? -4.310 22.013 -30.343 1.00 53.47 200 THR A C 1
ATOM 1615 O O . THR A 1 200 ? -4.241 21.652 -31.522 1.00 53.47 200 THR A O 1
ATOM 1618 N N . THR A 1 201 ? -3.672 23.107 -29.929 1.00 58.44 201 THR A N 1
ATOM 1619 C CA . THR A 1 201 ? -2.457 23.530 -30.636 1.00 58.44 201 THR A CA 1
ATOM 1620 C C . THR A 1 201 ? -1.487 22.355 -30.537 1.00 58.44 201 THR A C 1
ATOM 1622 O O . THR A 1 201 ? -1.176 21.896 -29.442 1.00 58.44 201 THR A O 1
ATOM 1625 N N . ARG A 1 202 ? -1.052 21.808 -31.681 1.00 59.62 202 ARG A N 1
ATOM 1626 C CA . ARG A 1 202 ? -0.299 20.535 -31.806 1.00 59.62 202 ARG A CA 1
ATOM 1627 C C . ARG A 1 202 ? 0.968 20.429 -30.935 1.00 59.62 202 ARG A C 1
ATOM 1629 O O . ARG A 1 202 ? 1.567 19.361 -30.867 1.00 59.62 202 ARG A O 1
ATOM 1636 N N . HIS A 1 203 ? 1.375 21.524 -30.296 1.00 61.12 203 HIS A N 1
ATOM 1637 C CA . HIS A 1 203 ? 2.637 21.683 -29.587 1.00 61.12 203 HIS A CA 1
ATOM 1638 C C . HIS A 1 203 ? 2.503 22.159 -28.133 1.00 61.12 203 HIS A C 1
ATOM 1640 O O . HIS A 1 203 ? 3.533 22.335 -27.490 1.00 61.12 203 HIS A O 1
ATOM 1646 N N . ARG A 1 204 ? 1.290 22.342 -27.585 1.00 66.44 204 ARG A N 1
ATOM 1647 C CA . ARG A 1 204 ? 1.121 22.723 -26.172 1.00 66.44 204 ARG A CA 1
ATOM 1648 C C . ARG A 1 204 ? 0.290 21.685 -25.426 1.00 66.44 204 ARG A C 1
ATOM 1650 O O . ARG A 1 204 ? -0.785 21.297 -25.878 1.00 66.44 204 ARG A O 1
ATOM 1657 N N . ARG A 1 205 ? 0.821 21.199 -24.303 1.00 70.50 205 ARG A N 1
ATOM 1658 C CA . ARG A 1 205 ? 0.073 20.315 -23.402 1.00 70.50 205 ARG A CA 1
ATOM 1659 C C . ARG A 1 205 ? -0.994 21.145 -22.679 1.00 70.50 205 ARG A C 1
ATOM 1661 O O . ARG A 1 205 ? -0.709 22.298 -22.364 1.00 70.50 205 ARG A O 1
ATOM 1668 N N . PRO A 1 206 ? -2.193 20.597 -22.423 1.00 74.06 206 PRO A N 1
ATOM 1669 C CA . PRO A 1 206 ? -3.147 21.235 -21.526 1.00 74.06 206 PRO A CA 1
ATOM 1670 C C . PRO A 1 206 ? -2.496 21.470 -20.159 1.00 74.06 206 PRO A C 1
ATOM 1672 O O . PRO A 1 206 ? -1.874 20.563 -19.608 1.00 74.06 206 PRO A O 1
ATOM 1675 N N . GLU A 1 207 ? -2.619 22.690 -19.648 1.00 75.69 207 GLU A N 1
ATOM 1676 C CA . GLU A 1 207 ? -2.091 23.119 -18.354 1.00 75.69 207 GLU A CA 1
ATOM 1677 C C . GLU A 1 207 ? -3.281 23.353 -17.415 1.00 75.69 207 GLU A C 1
ATOM 1679 O O . GLU A 1 207 ? -4.289 23.934 -17.820 1.00 75.69 207 GLU A O 1
ATOM 1684 N N . VAL A 1 208 ? -3.173 22.888 -16.171 1.00 73.44 208 VAL A N 1
ATOM 1685 C CA . VAL A 1 208 ? -4.096 23.241 -15.086 1.00 73.44 208 VAL A CA 1
ATOM 1686 C C . VAL A 1 208 ? -3.290 24.020 -14.056 1.00 73.44 208 VAL A C 1
ATOM 1688 O O . VAL A 1 208 ? -2.141 23.669 -13.785 1.00 73.44 208 VAL A O 1
ATOM 1691 N N . ILE A 1 209 ? -3.872 25.092 -13.521 1.00 72.88 209 ILE A N 1
ATOM 1692 C CA . ILE A 1 209 ? -3.238 25.905 -12.482 1.00 72.88 209 ILE A CA 1
ATOM 1693 C C . ILE A 1 209 ? -3.127 25.045 -11.218 1.00 72.88 209 ILE A C 1
ATOM 1695 O O . ILE A 1 209 ? -4.141 24.620 -10.667 1.00 72.88 209 ILE A O 1
ATOM 1699 N N . ASP A 1 210 ? -1.894 24.773 -10.785 1.00 72.62 210 ASP A N 1
ATOM 1700 C CA . ASP A 1 210 ? -1.623 24.195 -9.467 1.00 72.62 210 ASP A CA 1
ATOM 1701 C C . ASP A 1 210 ? -1.952 25.278 -8.426 1.00 72.62 210 ASP A C 1
ATOM 1703 O O . ASP A 1 210 ? -1.363 26.363 -8.494 1.00 72.62 210 ASP A O 1
ATOM 1707 N N . PRO A 1 211 ? -2.882 25.036 -7.482 1.00 68.19 211 PRO A N 1
ATOM 1708 C CA . PRO A 1 211 ? -3.210 26.004 -6.438 1.00 68.19 211 PRO A CA 1
ATOM 1709 C C . PRO A 1 211 ? -2.009 26.345 -5.544 1.00 68.19 211 PRO A C 1
ATOM 1711 O O . PRO A 1 211 ? -2.096 27.266 -4.735 1.00 68.19 211 PRO A O 1
ATOM 1714 N N . GLY A 1 212 ? -0.891 25.616 -5.648 1.00 68.19 212 GLY A N 1
ATOM 1715 C CA . GLY A 1 212 ? 0.362 25.905 -4.952 1.00 68.19 212 GLY A CA 1
ATOM 1716 C C . GLY A 1 212 ? 0.326 25.543 -3.467 1.00 68.19 212 GLY A C 1
ATOM 1717 O O . GLY A 1 212 ? 1.374 25.241 -2.892 1.00 68.19 212 GLY A O 1
ATOM 1718 N N . ASN A 1 213 ? -0.866 25.496 -2.860 1.00 71.00 213 ASN A N 1
ATOM 1719 C CA . ASN A 1 213 ? -1.071 24.925 -1.540 1.00 71.00 213 ASN A CA 1
ATOM 1720 C C . ASN A 1 213 ? -0.868 23.403 -1.601 1.00 71.00 213 ASN A C 1
ATOM 1722 O O . ASN A 1 213 ? -1.540 22.694 -2.346 1.00 71.00 213 ASN A O 1
ATOM 1726 N N . ARG A 1 214 ? 0.093 22.920 -0.813 1.00 70.44 214 ARG A N 1
ATOM 1727 C CA . ARG A 1 214 ? 0.467 21.504 -0.690 1.00 70.44 214 ARG A CA 1
ATOM 1728 C C . ARG A 1 214 ? 0.261 20.985 0.728 1.00 70.44 214 ARG A C 1
ATOM 1730 O O . ARG A 1 214 ? 0.848 19.961 1.078 1.00 70.44 214 ARG A O 1
ATOM 1737 N N . GLU A 1 215 ? -0.505 21.712 1.538 1.00 80.19 215 GLU A N 1
ATOM 1738 C CA . GLU A 1 215 ? -0.876 21.273 2.874 1.00 80.19 215 GLU A CA 1
ATOM 1739 C C . GLU A 1 215 ? -1.543 19.897 2.820 1.00 80.19 215 GLU A C 1
ATOM 1741 O O . GLU A 1 215 ? -2.299 19.564 1.904 1.00 80.19 215 GLU A O 1
ATOM 1746 N N . SER A 1 216 ? -1.211 19.072 3.802 1.00 83.88 216 SER A N 1
ATOM 1747 C CA . SER A 1 216 ? -1.827 17.772 4.012 1.00 83.88 216 SER A CA 1
ATOM 1748 C C . SER A 1 216 ? -2.712 17.815 5.244 1.00 83.88 216 SER A C 1
ATOM 1750 O O . SER A 1 216 ? -2.391 18.492 6.221 1.00 83.88 216 SER A O 1
ATOM 1752 N N . CYS A 1 217 ? -3.801 17.063 5.199 1.00 87.94 217 CYS A N 1
ATOM 1753 C CA . CYS A 1 217 ? -4.504 16.627 6.392 1.00 87.94 217 CYS A CA 1
ATOM 1754 C C . CYS A 1 217 ? -4.223 15.146 6.631 1.00 87.94 217 CYS A C 1
ATOM 1756 O O . CYS A 1 217 ? -3.892 14.398 5.707 1.00 87.94 217 CYS A O 1
ATOM 1758 N N . THR A 1 218 ? -4.353 14.739 7.881 1.00 92.50 218 THR A N 1
ATOM 1759 C CA . THR A 1 218 ? -4.278 13.340 8.284 1.00 92.50 218 THR A CA 1
ATOM 1760 C C . THR A 1 218 ? -5.697 12.782 8.353 1.00 92.50 218 THR A C 1
ATOM 1762 O O . THR A 1 218 ? -6.586 13.404 8.931 1.00 92.50 218 THR A O 1
ATOM 1765 N N . LEU A 1 219 ? -5.917 11.609 7.766 1.00 92.50 219 LEU A N 1
ATOM 1766 C CA . LEU A 1 219 ? -7.144 10.833 7.904 1.00 92.50 219 LEU A CA 1
ATOM 1767 C C . LEU A 1 219 ? -6.831 9.580 8.720 1.00 92.50 219 LEU A C 1
ATOM 1769 O O . LEU A 1 219 ? -6.026 8.762 8.286 1.00 92.50 219 LEU A O 1
ATOM 1773 N N . ILE A 1 220 ? -7.504 9.416 9.852 1.00 93.81 220 ILE A N 1
ATOM 1774 C CA . ILE A 1 220 ? -7.453 8.205 10.670 1.00 93.81 220 ILE A CA 1
ATOM 1775 C C . ILE A 1 220 ? -8.745 7.428 10.425 1.00 93.81 220 ILE A C 1
ATOM 1777 O O . ILE A 1 220 ? -9.851 7.948 10.625 1.00 93.81 220 ILE A O 1
ATOM 1781 N N . GLY A 1 221 ? -8.610 6.189 9.963 1.00 92.62 221 GLY A N 1
ATOM 1782 C CA . GLY A 1 221 ? -9.730 5.310 9.647 1.00 92.62 221 GLY A CA 1
ATOM 1783 C C . GLY A 1 221 ? -9.596 3.970 10.351 1.00 92.62 221 GLY A C 1
ATOM 1784 O O . GLY A 1 221 ? -8.496 3.451 10.495 1.00 92.62 221 GLY A O 1
ATOM 1785 N N . ALA A 1 222 ? -10.722 3.383 10.757 1.00 94.31 222 ALA A N 1
ATOM 1786 C CA . ALA A 1 222 ? -10.727 2.048 11.341 1.00 94.31 222 ALA A CA 1
ATOM 1787 C C . ALA A 1 222 ? -11.890 1.203 10.823 1.00 94.31 222 ALA A C 1
ATOM 1789 O O . ALA A 1 222 ? -13.009 1.697 10.670 1.00 94.31 222 ALA A O 1
ATOM 1790 N N . VAL A 1 223 ? -11.628 -0.077 10.561 1.00 95.25 223 VAL A N 1
ATOM 1791 C CA . VAL A 1 223 ? -12.604 -1.040 10.031 1.00 95.25 223 VAL A CA 1
ATOM 1792 C C . VAL A 1 223 ? -12.456 -2.372 10.757 1.00 95.25 223 VAL A C 1
ATOM 1794 O O . VAL A 1 223 ? -11.336 -2.814 11.015 1.00 95.25 223 VAL A O 1
ATOM 1797 N N . ASN A 1 224 ? -13.568 -3.028 11.087 1.00 95.50 224 ASN A N 1
ATOM 1798 C CA . ASN A 1 224 ? -13.533 -4.358 11.694 1.00 95.50 224 ASN A CA 1
ATOM 1799 C C . ASN A 1 224 ? -13.525 -5.496 10.665 1.00 95.50 224 ASN A C 1
ATOM 1801 O O . ASN A 1 224 ? -13.792 -5.308 9.478 1.00 95.50 224 ASN A O 1
ATOM 1805 N N . ALA A 1 225 ? -13.262 -6.717 11.129 1.00 93.81 225 ALA A N 1
ATOM 1806 C CA . ALA A 1 225 ? -13.186 -7.888 10.258 1.00 93.81 225 ALA A CA 1
ATOM 1807 C C . ALA A 1 225 ? -14.545 -8.346 9.682 1.00 93.81 225 ALA A C 1
ATOM 1809 O O . ALA A 1 225 ? -14.560 -9.260 8.858 1.00 93.81 225 ALA A O 1
ATOM 1810 N N . VAL A 1 226 ? -15.674 -7.739 10.080 1.00 95.75 226 VAL A N 1
ATOM 1811 C CA . VAL A 1 226 ? -16.980 -7.942 9.414 1.00 95.75 226 VAL A CA 1
ATOM 1812 C C . VAL A 1 226 ? -17.298 -6.870 8.367 1.00 95.75 226 VAL A C 1
ATOM 1814 O O . VAL A 1 226 ? -18.225 -7.062 7.584 1.00 95.75 226 VAL A O 1
ATOM 1817 N N . GLY A 1 227 ? -16.514 -5.789 8.302 1.00 93.94 227 GLY A N 1
ATOM 1818 C CA . GLY A 1 227 ? -16.670 -4.700 7.335 1.00 93.94 227 GLY A CA 1
ATOM 1819 C C . GLY A 1 227 ? -17.331 -3.430 7.879 1.00 93.94 227 GLY A C 1
ATOM 1820 O O . GLY A 1 227 ? -17.579 -2.510 7.102 1.00 93.94 227 GLY A O 1
ATOM 1821 N N . ASP A 1 228 ? -17.595 -3.330 9.183 1.00 93.00 228 ASP A N 1
ATOM 1822 C CA . ASP A 1 228 ? -18.078 -2.086 9.781 1.00 93.00 228 ASP A CA 1
ATOM 1823 C C . ASP A 1 228 ? -16.936 -1.069 9.886 1.00 93.00 228 ASP A C 1
ATOM 1825 O O . ASP A 1 228 ? -15.885 -1.366 10.452 1.00 93.00 228 ASP A O 1
ATOM 1829 N N . ALA A 1 229 ? -17.163 0.157 9.411 1.00 91.62 229 ALA A N 1
ATOM 1830 C CA . ALA A 1 229 ? -16.169 1.234 9.421 1.00 91.62 229 ALA A CA 1
ATOM 1831 C C . ALA A 1 229 ? -16.506 2.336 10.433 1.00 91.62 229 ALA A C 1
ATOM 1833 O O . ALA A 1 229 ? -17.611 2.888 10.403 1.00 91.62 229 ALA A O 1
ATOM 1834 N N . MET A 1 230 ? -15.578 2.665 11.329 1.00 90.62 230 MET A N 1
ATOM 1835 C CA . MET A 1 230 ? -15.728 3.798 12.240 1.00 90.62 230 MET A CA 1
ATOM 1836 C C . MET A 1 230 ? -15.842 5.111 11.462 1.00 90.62 230 MET A C 1
ATOM 1838 O O . MET A 1 230 ? -15.253 5.229 10.384 1.00 90.62 230 MET A O 1
ATOM 1842 N N . PRO A 1 231 ? -16.551 6.110 12.016 1.00 90.69 231 PRO A N 1
ATOM 1843 C CA . PRO A 1 231 ? -16.513 7.450 11.459 1.00 90.69 231 PRO A CA 1
ATOM 1844 C C . PRO A 1 231 ? -15.059 7.933 11.387 1.00 90.69 231 PRO A C 1
ATOM 1846 O O . PRO A 1 231 ? -14.335 7.814 12.383 1.00 90.69 231 PRO A O 1
ATOM 1849 N N . PRO A 1 232 ? -14.603 8.434 10.229 1.00 90.12 232 PRO A N 1
ATOM 1850 C CA . PRO A 1 232 ? -13.215 8.815 10.072 1.00 90.12 232 PRO A CA 1
ATOM 1851 C C . PRO A 1 232 ? -12.901 10.065 10.889 1.00 90.12 232 PRO A C 1
ATOM 1853 O O . PRO A 1 232 ? -13.756 10.929 11.112 1.00 90.12 232 PRO A O 1
ATOM 1856 N N . TRP A 1 233 ? -11.643 10.167 11.297 1.00 91.50 233 TRP A N 1
ATOM 1857 C CA . TRP A 1 233 ? -11.094 11.345 11.948 1.00 91.50 233 TRP A CA 1
ATOM 1858 C C . TRP A 1 233 ? -10.219 12.097 10.959 1.00 91.50 233 TRP A C 1
ATOM 1860 O O . TRP A 1 233 ? -9.286 11.528 10.400 1.00 91.50 233 TRP A O 1
ATOM 1870 N N . VAL A 1 234 ? -10.517 13.373 10.745 1.00 91.25 234 VAL A N 1
ATOM 1871 C CA . VAL A 1 234 ? -9.739 14.243 9.866 1.00 91.25 234 VAL A CA 1
ATOM 1872 C C . VAL A 1 234 ? -9.027 15.286 10.714 1.00 91.25 234 VAL A C 1
ATOM 1874 O O . VAL A 1 234 ? -9.659 16.141 11.339 1.00 91.25 234 VAL A O 1
ATOM 1877 N N . VAL A 1 235 ? -7.701 15.205 10.739 1.00 92.00 235 VAL A N 1
ATOM 1878 C CA . VAL A 1 235 ? -6.827 16.123 11.464 1.00 92.00 235 VAL A CA 1
ATOM 1879 C C . VAL A 1 235 ? -6.328 17.192 10.502 1.00 92.00 235 VAL A C 1
ATOM 1881 O O . VAL A 1 235 ? -5.642 16.902 9.520 1.00 92.00 235 VAL A O 1
ATOM 1884 N N . PHE A 1 236 ? -6.672 18.443 10.786 1.00 89.81 236 PHE A N 1
ATOM 1885 C CA . PHE A 1 236 ? -6.259 19.595 9.997 1.00 89.81 236 PHE A CA 1
ATOM 1886 C C . PHE A 1 236 ? -5.178 20.404 10.704 1.00 89.81 236 PHE A C 1
ATOM 1888 O O . PHE A 1 236 ? -5.187 20.553 11.923 1.00 89.81 236 PHE A O 1
ATOM 1895 N N . LYS A 1 237 ? -4.287 21.018 9.921 1.00 88.56 237 LYS A N 1
ATOM 1896 C CA . LYS A 1 237 ? -3.405 22.069 10.437 1.00 88.56 237 LYS A CA 1
ATOM 1897 C C . LYS A 1 237 ? -4.183 23.353 10.739 1.00 88.56 237 LYS A C 1
ATOM 1899 O O . LYS A 1 237 ? -4.108 23.953 11.814 1.00 88.56 237 LYS A O 1
ATOM 1904 N N . VAL A 1 238 ? -4.967 23.756 9.749 1.00 83.88 238 VAL A N 1
ATOM 1905 C CA . VAL A 1 238 ? -5.878 24.891 9.792 1.00 83.88 238 VAL A CA 1
ATOM 1906 C C . VAL A 1 238 ? -7.218 24.380 9.299 1.00 83.88 238 VAL A C 1
ATOM 1908 O O . VAL A 1 238 ? -7.276 23.715 8.264 1.00 83.88 238 VAL A O 1
ATOM 1911 N N . PHE A 1 239 ? -8.289 24.655 10.047 1.00 80.62 239 PHE A N 1
ATOM 1912 C CA . PHE A 1 239 ? -9.615 24.313 9.555 1.00 80.62 239 PHE A CA 1
ATOM 1913 C C . PHE A 1 239 ? -9.897 25.097 8.277 1.00 80.62 239 PHE A C 1
ATOM 1915 O O . PHE A 1 239 ? -9.574 26.287 8.215 1.00 80.62 239 PHE A O 1
ATOM 1922 N N . PRO A 1 240 ? -10.480 24.463 7.256 1.00 71.88 240 PRO A N 1
ATOM 1923 C CA . PRO A 1 240 ? -10.691 25.158 6.003 1.00 71.88 240 PRO A CA 1
ATOM 1924 C C . PRO A 1 240 ? -11.707 26.291 6.190 1.00 71.88 240 PRO A C 1
ATOM 1926 O O . PRO A 1 240 ? -12.718 26.119 6.868 1.00 71.88 240 PRO A O 1
ATOM 1929 N N . SER A 1 241 ? -11.428 27.449 5.594 1.00 64.19 241 SER A N 1
ATOM 1930 C CA . SER A 1 241 ? -12.177 28.694 5.810 1.00 64.19 241 SER A CA 1
ATOM 1931 C C . SER A 1 241 ? -13.490 28.802 5.028 1.00 64.19 241 SER A C 1
ATOM 1933 O O . SER A 1 241 ? -14.279 29.703 5.299 1.00 64.19 241 SER A O 1
ATOM 1935 N N . GLU A 1 242 ? -13.712 27.940 4.035 1.00 64.62 242 GLU A N 1
ATOM 1936 C CA . GLU A 1 242 ? -14.940 27.940 3.234 1.00 64.62 242 GLU A CA 1
ATOM 1937 C C . GLU A 1 242 ? -16.089 27.243 3.973 1.00 64.62 242 GLU A C 1
ATOM 1939 O O . GLU A 1 242 ? -15.874 26.364 4.806 1.00 64.62 242 GLU A O 1
ATOM 1944 N N . SER A 1 243 ? -17.325 27.661 3.690 1.00 61.81 243 SER A N 1
ATOM 1945 C CA . SER A 1 243 ? -18.521 27.025 4.243 1.00 61.81 243 SER A CA 1
AT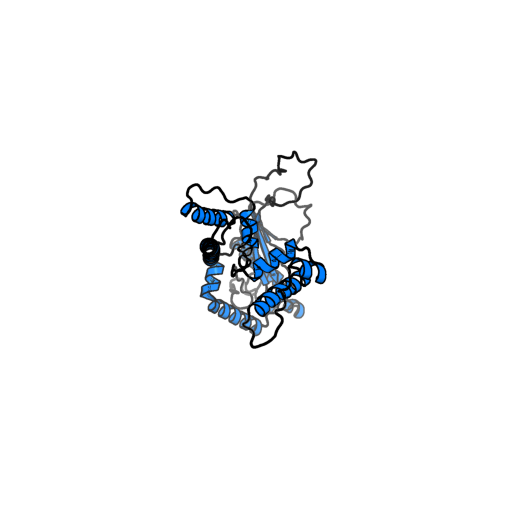OM 1946 C C . SER A 1 243 ? -18.608 25.572 3.770 1.00 61.81 243 SER A C 1
ATOM 1948 O O . SER A 1 243 ? -18.713 25.310 2.577 1.00 61.81 243 SER A O 1
ATOM 1950 N N . TRP A 1 244 ? -18.621 24.632 4.714 1.00 63.00 244 TRP A N 1
ATOM 1951 C CA . TRP A 1 244 ? -18.798 23.196 4.457 1.00 63.00 244 TRP A CA 1
ATOM 1952 C C . TRP A 1 244 ? -20.269 22.778 4.400 1.00 63.00 244 TRP A C 1
ATOM 1954 O O . TRP A 1 244 ? -20.560 21.590 4.303 1.00 63.00 244 TRP A O 1
ATOM 1964 N N . ALA A 1 245 ? -21.200 23.735 4.479 1.00 59.44 245 ALA A N 1
ATOM 1965 C CA . ALA A 1 245 ? -22.635 23.460 4.527 1.00 59.44 245 ALA A CA 1
ATOM 1966 C C . ALA A 1 245 ? -23.155 22.721 3.280 1.00 59.44 245 ALA A C 1
ATOM 1968 O O . ALA A 1 245 ? -24.180 22.051 3.357 1.00 59.44 245 ALA A O 1
ATOM 1969 N N . GLU A 1 246 ? -22.447 22.830 2.152 1.00 61.75 246 GLU A N 1
ATOM 1970 C CA . GLU A 1 246 ? -22.787 22.172 0.884 1.00 61.75 246 GLU A CA 1
ATOM 1971 C C . GLU A 1 246 ? -22.014 20.861 0.654 1.00 61.75 246 GLU A C 1
ATOM 1973 O O . GLU A 1 246 ? -22.237 20.178 -0.344 1.00 61.75 246 GLU A O 1
ATOM 1978 N N . THR A 1 247 ? -21.107 20.480 1.560 1.00 65.94 247 THR A N 1
ATOM 1979 C CA . THR A 1 247 ? -20.336 19.241 1.427 1.00 65.94 247 THR A CA 1
ATOM 1980 C C . THR A 1 247 ? -21.187 18.050 1.859 1.00 65.94 247 THR A C 1
ATOM 1982 O O . THR A 1 247 ? -21.569 17.936 3.023 1.00 65.94 247 THR A O 1
ATOM 1985 N N . GLU A 1 248 ? -21.438 17.118 0.937 1.00 64.38 248 GLU A N 1
ATOM 1986 C CA . GLU A 1 248 ? -22.038 15.817 1.251 1.00 64.38 248 GLU A CA 1
ATOM 1987 C C . GLU A 1 248 ? -21.057 14.983 2.093 1.00 64.38 248 GLU A C 1
ATOM 1989 O O . GLU A 1 248 ? -20.159 14.316 1.580 1.00 64.38 248 GLU A O 1
ATOM 1994 N N . GLY A 1 249 ? -21.202 15.055 3.415 1.00 66.31 249 GLY A N 1
ATOM 1995 C CA . GLY A 1 249 ? -20.422 14.288 4.380 1.00 66.31 249 GLY A CA 1
ATOM 1996 C C . GLY A 1 249 ? -21.326 13.618 5.404 1.00 66.31 249 GLY A C 1
ATOM 1997 O O . GLY A 1 249 ? -22.386 14.134 5.757 1.00 66.31 249 GLY A O 1
ATOM 1998 N N . SER A 1 250 ? -20.905 12.455 5.899 1.00 71.25 250 SER A N 1
ATOM 1999 C CA . SER A 1 250 ? -21.596 11.823 7.020 1.00 71.25 250 SER A CA 1
ATOM 2000 C C . SER A 1 250 ? -21.447 12.698 8.268 1.00 71.25 250 SER A C 1
ATOM 2002 O O . SER A 1 250 ? -20.349 13.151 8.590 1.00 71.25 250 SER A O 1
ATOM 2004 N N . GLY A 1 251 ? -22.547 12.953 8.981 1.00 73.56 251 GLY A N 1
ATOM 2005 C CA . GLY A 1 251 ? -22.554 13.835 10.158 1.00 73.56 251 GLY A CA 1
ATOM 2006 C C . GLY A 1 251 ? -21.771 13.299 11.365 1.00 73.56 251 GLY A C 1
ATOM 2007 O O . GLY A 1 251 ? -21.674 13.975 12.385 1.00 73.56 251 GLY A O 1
ATOM 2008 N N . ASP A 1 252 ? -21.233 12.084 11.268 1.00 83.00 252 ASP A N 1
ATOM 2009 C CA . ASP A 1 252 ? -20.427 11.427 12.293 1.00 83.00 252 ASP A CA 1
ATOM 2010 C C . ASP A 1 252 ? -18.909 11.601 12.096 1.00 83.00 252 ASP A C 1
ATOM 2012 O O . ASP A 1 252 ? -18.151 11.219 12.992 1.00 83.00 252 ASP A O 1
ATOM 2016 N N . ILE A 1 253 ? -18.462 12.208 10.984 1.00 86.38 253 ILE A N 1
ATOM 2017 C CA . ILE A 1 253 ? -17.049 12.542 10.751 1.00 86.38 253 ILE A CA 1
ATOM 2018 C C . ILE A 1 253 ? -16.538 13.409 11.904 1.00 86.38 253 ILE A C 1
ATOM 2020 O O . ILE A 1 253 ? -17.166 14.392 12.308 1.00 86.38 253 ILE A O 1
ATOM 2024 N N . ARG A 1 254 ? -15.369 13.050 12.435 1.00 88.00 254 ARG A N 1
ATOM 2025 C CA . ARG A 1 254 ? -14.722 13.797 13.512 1.00 88.00 254 ARG A CA 1
ATOM 2026 C C . ARG A 1 254 ? -13.621 14.674 12.949 1.00 88.00 254 ARG A C 1
ATOM 2028 O O . ARG A 1 254 ? -12.808 14.235 12.143 1.00 88.00 254 ARG A O 1
ATOM 2035 N N . PHE A 1 255 ? -13.587 15.912 13.415 1.00 89.38 255 PHE A N 1
ATOM 2036 C CA . PHE A 1 255 ? -12.577 16.884 13.037 1.00 89.38 255 PHE A CA 1
ATOM 2037 C C . PHE A 1 255 ? -11.689 17.187 14.234 1.00 89.38 255 PHE A C 1
ATOM 2039 O O . PHE A 1 255 ? -12.185 17.499 15.315 1.00 89.38 255 PHE A O 1
ATOM 2046 N N . ALA A 1 256 ? -10.383 17.115 14.019 1.00 90.25 256 ALA A N 1
ATOM 2047 C CA . ALA A 1 256 ? -9.376 17.495 14.994 1.00 90.25 256 ALA A CA 1
ATOM 2048 C C . ALA A 1 256 ? -8.412 18.503 14.368 1.00 90.25 256 ALA A C 1
ATOM 2050 O O . ALA A 1 256 ? -8.329 18.642 13.143 1.00 90.25 256 ALA A O 1
ATOM 2051 N N . ARG A 1 257 ? -7.679 19.222 15.216 1.00 91.31 257 ARG A N 1
ATOM 2052 C CA . ARG A 1 257 ? -6.679 20.191 14.778 1.00 91.31 257 ARG A CA 1
ATOM 2053 C C . ARG A 1 257 ? -5.372 19.981 15.522 1.00 91.31 257 ARG A C 1
ATOM 2055 O O . ARG A 1 257 ? -5.382 19.808 16.734 1.00 91.31 257 ARG A O 1
ATOM 2062 N N . SER A 1 258 ? -4.264 20.066 14.799 1.00 91.38 258 SER A N 1
ATOM 2063 C CA . SER A 1 258 ? -2.917 20.127 15.368 1.00 91.38 258 SER A CA 1
ATOM 2064 C C . SER A 1 258 ? -2.080 21.167 14.628 1.00 91.38 258 SER A C 1
ATOM 2066 O O . SER A 1 258 ? -2.357 21.476 13.476 1.00 91.38 258 SER A O 1
ATOM 2068 N N . ASP A 1 259 ? -1.025 21.702 15.239 1.00 88.44 259 ASP A N 1
ATOM 2069 C CA . ASP A 1 259 ? -0.175 22.710 14.575 1.00 88.44 259 ASP A CA 1
ATOM 2070 C C . ASP A 1 259 ? 0.610 22.153 13.376 1.00 88.44 259 ASP A C 1
ATOM 2072 O O . ASP A 1 259 ? 1.087 22.903 12.518 1.00 88.44 259 ASP A O 1
ATOM 2076 N N . THR A 1 260 ? 0.743 20.828 13.301 1.00 86.62 260 THR A N 1
ATOM 2077 C CA . THR A 1 260 ? 1.481 20.124 12.250 1.00 86.62 260 THR A CA 1
ATOM 2078 C C . THR A 1 260 ? 0.565 19.538 11.174 1.00 86.62 260 THR A C 1
ATOM 2080 O O . THR A 1 260 ? 1.045 19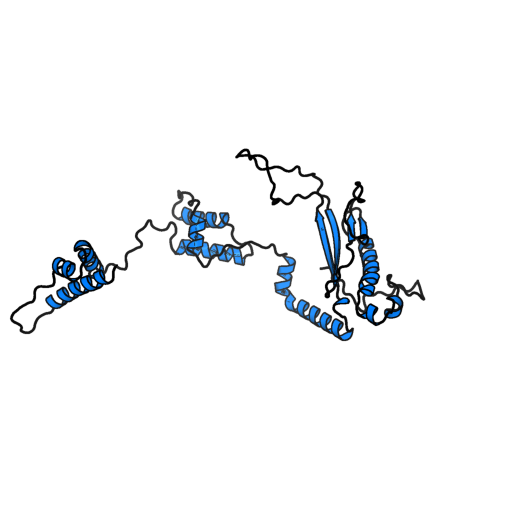.240 10.083 1.00 86.62 260 THR A O 1
ATOM 2083 N N . GLY A 1 261 ? -0.735 19.394 11.453 1.00 84.44 261 GLY A N 1
ATOM 2084 C CA . GLY A 1 261 ? -1.682 18.656 10.613 1.00 84.44 261 GLY A CA 1
ATOM 2085 C C . GLY A 1 261 ? -1.589 17.131 10.740 1.00 84.44 261 GLY A C 1
ATOM 2086 O O . GLY A 1 261 ? -2.339 16.440 10.059 1.00 84.44 261 GLY A O 1
ATOM 2087 N N . PHE A 1 262 ? -0.709 16.621 11.608 1.00 86.50 262 PHE A N 1
ATOM 2088 C CA . PHE A 1 262 ? -0.582 15.198 11.940 1.00 86.50 262 PHE A CA 1
ATOM 2089 C C . PHE A 1 262 ? -1.288 14.867 13.257 1.00 86.50 262 PHE A C 1
ATOM 2091 O O . PHE A 1 262 ? -1.568 15.764 14.063 1.00 86.50 262 PHE A O 1
ATOM 2098 N N . SER A 1 263 ? -1.548 13.581 13.490 1.00 86.44 263 SER A N 1
ATOM 2099 C CA . SER A 1 263 ? -1.991 13.086 14.793 1.00 86.44 263 SER A CA 1
ATOM 2100 C C . SER A 1 263 ? -0.940 13.372 15.884 1.00 86.44 263 SER A C 1
ATOM 2102 O O . SER A 1 263 ? 0.252 13.553 15.621 1.00 86.44 263 SER A O 1
ATOM 2104 N N . ASN A 1 264 ? -1.391 13.489 17.130 1.00 89.25 264 ASN A N 1
ATOM 2105 C CA . ASN A 1 264 ? -0.537 13.646 18.305 1.00 89.25 264 ASN A CA 1
ATOM 2106 C C . ASN A 1 264 ? -1.126 12.833 19.468 1.00 89.25 264 ASN A C 1
ATOM 2108 O O . ASN A 1 264 ? -2.235 12.317 19.358 1.00 89.25 264 ASN A O 1
ATOM 2112 N N . ALA A 1 265 ? -0.406 12.737 20.587 1.00 89.25 265 ALA A N 1
ATOM 2113 C CA . ALA A 1 265 ? -0.821 11.901 21.714 1.00 89.25 265 ALA A CA 1
ATOM 2114 C C . ALA A 1 265 ? -2.224 12.237 22.258 1.00 89.25 265 ALA A C 1
ATOM 2116 O O . ALA A 1 265 ? -2.949 11.328 22.653 1.00 89.25 265 ALA A O 1
ATOM 2117 N N . GLU A 1 266 ? -2.617 13.513 22.255 1.00 89.88 266 GLU A N 1
ATOM 2118 C CA . GLU A 1 266 ? -3.938 13.957 22.718 1.00 89.88 266 GLU A CA 1
ATOM 2119 C C . GLU A 1 266 ? -5.038 13.503 21.750 1.00 89.88 266 GLU A C 1
ATOM 2121 O O . GLU A 1 266 ? -5.999 12.859 22.162 1.00 89.88 266 GLU A O 1
ATOM 2126 N N . ILE A 1 267 ? -4.845 13.736 20.447 1.00 90.31 267 ILE A N 1
ATOM 2127 C CA . ILE A 1 267 ? -5.772 13.302 19.391 1.00 90.31 267 ILE A CA 1
ATOM 2128 C C . ILE A 1 267 ? -5.899 11.776 19.377 1.00 90.31 267 ILE A C 1
ATOM 2130 O O . ILE A 1 267 ? -7.004 11.252 19.259 1.00 90.31 267 ILE A O 1
ATOM 2134 N N . THR A 1 268 ? -4.785 11.053 19.514 1.00 90.25 268 THR A N 1
ATOM 2135 C CA . THR A 1 268 ? -4.785 9.588 19.574 1.00 90.25 268 THR A CA 1
ATOM 2136 C C . THR A 1 268 ? -5.526 9.088 20.811 1.00 90.25 268 THR A C 1
ATOM 2138 O O . THR A 1 268 ? -6.275 8.120 20.716 1.00 90.25 268 THR A O 1
ATOM 2141 N N . LEU A 1 269 ? -5.371 9.740 21.966 1.00 90.19 269 LEU A N 1
ATOM 2142 C CA . LEU A 1 269 ? -6.093 9.364 23.180 1.00 90.19 269 LEU A CA 1
ATOM 2143 C C . LEU A 1 269 ? -7.604 9.594 23.035 1.00 90.19 269 LEU A C 1
ATOM 2145 O O . LEU A 1 269 ? -8.392 8.697 23.344 1.00 90.19 269 LEU A O 1
ATOM 2149 N N . ASP A 1 270 ? -8.012 10.744 22.499 1.00 89.94 270 ASP A N 1
ATOM 2150 C CA . ASP A 1 270 ? -9.422 11.017 22.218 1.00 89.94 270 ASP A CA 1
ATOM 2151 C C . ASP A 1 270 ? -9.992 10.023 21.195 1.00 89.94 270 ASP A C 1
ATOM 2153 O O . ASP A 1 270 ? -11.124 9.544 21.342 1.00 89.94 270 ASP A O 1
ATOM 2157 N N . TRP A 1 271 ? -9.191 9.643 20.194 1.00 91.75 271 TRP A N 1
ATOM 2158 C CA . TRP A 1 271 ? -9.544 8.586 19.254 1.00 91.75 271 TRP A CA 1
ATOM 2159 C C . TRP A 1 271 ? -9.729 7.240 19.964 1.00 91.75 271 TRP A C 1
ATOM 2161 O O . TRP A 1 271 ? -10.722 6.568 19.702 1.00 91.75 271 TRP A O 1
ATOM 2171 N N . VAL A 1 272 ? -8.862 6.858 20.912 1.00 91.25 272 VAL A N 1
ATOM 2172 C CA . VAL A 1 272 ? -9.008 5.615 21.699 1.00 91.25 272 VAL A CA 1
ATOM 2173 C C . VAL A 1 272 ? -10.300 5.627 22.524 1.00 91.25 272 VAL A C 1
ATOM 2175 O O . VAL A 1 272 ? -11.016 4.625 22.581 1.00 91.25 272 VAL A O 1
ATOM 2178 N N . HIS A 1 273 ? -10.655 6.758 23.134 1.00 90.00 273 HIS A N 1
ATOM 2179 C CA . HIS A 1 273 ? -11.925 6.890 23.854 1.00 90.00 273 HIS A CA 1
ATOM 2180 C C . HIS A 1 273 ? -13.125 6.730 22.919 1.00 90.00 273 HIS A C 1
ATOM 2182 O O . HIS A 1 273 ? -14.085 6.020 23.233 1.00 90.00 273 HIS A O 1
ATOM 2188 N N . HIS A 1 274 ? -13.054 7.335 21.735 1.00 90.06 274 HIS A N 1
ATOM 2189 C CA . HIS A 1 274 ? -14.070 7.173 20.707 1.00 90.06 274 HIS A CA 1
ATOM 2190 C C . HIS A 1 274 ? -14.148 5.728 20.191 1.00 90.06 274 HIS A C 1
ATOM 2192 O O . HIS A 1 274 ? -15.245 5.184 20.047 1.00 90.06 274 HIS A O 1
ATOM 2198 N N . PHE A 1 275 ? -12.999 5.085 19.982 1.00 91.94 275 PHE A N 1
ATOM 2199 C CA . PHE A 1 275 ? -12.873 3.684 19.605 1.00 91.94 275 PHE A CA 1
ATOM 2200 C C . PHE A 1 275 ? -13.568 2.784 20.615 1.00 91.94 275 PHE A C 1
ATOM 2202 O O . PHE A 1 275 ? -14.391 1.966 20.212 1.00 91.94 275 PHE A O 1
ATOM 2209 N N . ASN A 1 276 ? -13.327 2.964 21.915 1.00 91.56 276 ASN A N 1
ATOM 2210 C CA . ASN A 1 276 ? -13.983 2.177 22.960 1.00 91.56 276 ASN A CA 1
ATOM 2211 C C . ASN A 1 276 ? -15.512 2.232 22.824 1.00 91.56 276 ASN A C 1
ATOM 2213 O O . ASN A 1 276 ? -16.178 1.197 22.812 1.00 91.56 276 ASN A O 1
ATOM 2217 N N . ILE A 1 277 ? -16.072 3.431 22.641 1.00 90.00 277 ILE A N 1
ATOM 2218 C CA . ILE A 1 277 ? -17.520 3.630 22.502 1.00 90.00 277 ILE A CA 1
ATOM 2219 C C . ILE A 1 277 ? -18.050 2.959 21.227 1.00 90.00 277 ILE A C 1
ATOM 2221 O O . ILE A 1 277 ? -18.991 2.163 21.290 1.00 90.00 277 ILE A O 1
ATOM 2225 N N . VAL A 1 278 ? -17.463 3.275 20.070 1.00 91.06 278 VAL A N 1
ATOM 2226 C CA . VAL A 1 278 ? -17.997 2.849 18.767 1.00 91.06 278 VAL A CA 1
ATOM 2227 C C . VAL A 1 278 ? -17.758 1.361 18.515 1.00 91.06 278 VAL A C 1
ATOM 2229 O O . VAL A 1 278 ? -18.669 0.665 18.063 1.00 91.06 278 VAL A O 1
ATOM 2232 N N . SER A 1 279 ? -16.567 0.849 18.835 1.00 92.75 279 SER A N 1
ATOM 2233 C CA . SER A 1 279 ? -16.241 -0.572 18.671 1.00 92.75 279 SER A CA 1
ATOM 2234 C C . SER A 1 279 ? -17.135 -1.455 19.541 1.00 92.75 279 SER A C 1
ATOM 2236 O O . SER A 1 279 ? -17.605 -2.492 19.071 1.00 92.75 279 SER A O 1
ATOM 2238 N N . TRP A 1 280 ? -17.462 -1.023 20.768 1.00 92.88 280 TRP A N 1
ATOM 2239 C CA . TRP A 1 280 ? -18.387 -1.760 21.625 1.00 92.88 280 TRP A CA 1
ATOM 2240 C C . TRP A 1 280 ? -19.804 -1.767 21.061 1.00 92.88 280 TRP A C 1
ATOM 2242 O O . TRP A 1 280 ? -20.398 -2.833 20.949 1.00 92.88 280 TRP A O 1
ATOM 2252 N N . GLN A 1 281 ? -20.337 -0.619 20.633 1.00 91.25 281 GLN A N 1
ATOM 2253 C CA . GLN A 1 281 ? -21.678 -0.550 20.027 1.00 91.25 281 GLN A CA 1
ATOM 2254 C C . GLN A 1 281 ? -21.826 -1.468 18.800 1.00 91.25 281 GLN A C 1
ATOM 2256 O O . GLN A 1 281 ? -22.897 -2.027 18.554 1.00 91.25 281 GLN A O 1
ATOM 2261 N N . ARG A 1 282 ? -20.739 -1.650 18.046 1.00 91.69 282 ARG A N 1
ATOM 2262 C CA . ARG A 1 282 ? -20.687 -2.493 16.843 1.00 91.69 282 ARG A CA 1
ATOM 2263 C C . ARG A 1 282 ? -20.306 -3.945 17.123 1.00 91.69 282 ARG A C 1
ATOM 2265 O O . ARG A 1 282 ? -20.399 -4.790 16.239 1.00 91.69 282 ARG A O 1
ATOM 2272 N N . SER A 1 283 ? -19.922 -4.271 18.354 1.00 93.25 283 SER A N 1
ATOM 2273 C CA . SER A 1 283 ? -19.634 -5.644 18.746 1.00 93.25 283 SER A CA 1
ATOM 2274 C C . SER A 1 283 ? -20.909 -6.488 18.726 1.00 93.25 283 SER A C 1
ATOM 2276 O O . SER A 1 283 ? -21.887 -6.198 19.422 1.00 93.25 283 SER A O 1
ATOM 2278 N N . ALA A 1 284 ? -20.865 -7.631 18.036 1.00 93.00 284 ALA A N 1
ATOM 2279 C CA . ALA A 1 284 ? -21.938 -8.622 18.091 1.00 93.00 284 ALA A CA 1
ATOM 2280 C C . ALA A 1 284 ? -22.185 -9.115 19.529 1.00 93.00 284 ALA A C 1
ATOM 2282 O O . ALA A 1 284 ? -23.279 -9.559 19.876 1.00 93.00 284 ALA A O 1
ATOM 2283 N N . ARG A 1 285 ? -21.169 -9.053 20.397 1.00 90.75 285 ARG A N 1
ATOM 2284 C CA . ARG A 1 285 ? -21.293 -9.417 21.809 1.00 90.75 285 ARG A CA 1
ATOM 2285 C C . ARG A 1 285 ? -22.103 -8.385 22.587 1.00 90.75 285 ARG A C 1
ATOM 2287 O O . ARG A 1 285 ? -22.975 -8.781 23.362 1.00 90.75 285 ARG A O 1
ATOM 2294 N N . ALA A 1 286 ? -21.848 -7.099 22.367 1.00 91.12 286 ALA A N 1
ATOM 2295 C CA . ALA A 1 286 ? -22.631 -6.030 22.973 1.00 91.12 286 ALA A CA 1
ATOM 2296 C C . ALA A 1 286 ? -24.097 -6.125 22.539 1.00 91.12 286 ALA A C 1
ATOM 2298 O O . ALA A 1 286 ? -24.986 -6.184 23.384 1.00 91.12 286 ALA A O 1
ATOM 2299 N N . GLN A 1 287 ? -24.336 -6.284 21.234 1.00 92.56 287 GLN A N 1
ATOM 2300 C CA . GLN A 1 287 ? -25.679 -6.410 20.660 1.00 92.56 287 GLN A CA 1
ATOM 2301 C C . GLN A 1 287 ? -26.449 -7.613 21.222 1.00 92.56 287 GLN A C 1
ATOM 2303 O O . GLN A 1 287 ? -27.618 -7.488 21.574 1.00 92.56 287 GLN A O 1
ATOM 2308 N N . ARG A 1 288 ? -25.794 -8.774 21.372 1.00 93.44 288 ARG A N 1
ATOM 2309 C CA . ARG A 1 288 ? -26.428 -9.971 21.952 1.00 93.44 288 ARG A CA 1
ATOM 2310 C C . ARG A 1 288 ? -26.729 -9.850 23.443 1.00 93.44 288 ARG A C 1
ATOM 2312 O O . ARG A 1 288 ? -27.681 -10.459 23.913 1.00 93.44 288 ARG A O 1
ATOM 2319 N N . THR A 1 289 ? -25.878 -9.163 24.202 1.00 92.88 289 THR A N 1
ATOM 2320 C CA . THR A 1 289 ? -25.993 -9.110 25.670 1.00 92.88 289 THR A CA 1
ATOM 2321 C C . THR A 1 289 ? -26.798 -7.916 26.165 1.00 92.88 289 THR A C 1
ATOM 2323 O O . THR A 1 289 ? -27.258 -7.944 27.302 1.00 92.88 289 THR A O 1
ATOM 2326 N N . GLY A 1 290 ? -26.935 -6.867 25.349 1.00 92.94 290 GLY A N 1
ATOM 2327 C CA . GLY A 1 290 ? -27.561 -5.602 25.733 1.00 92.94 290 GLY A CA 1
ATOM 2328 C C . GLY A 1 290 ? -26.794 -4.826 26.810 1.00 92.94 290 GLY A C 1
ATOM 2329 O O . GLY A 1 290 ? -27.303 -3.832 27.318 1.00 92.94 290 GLY A O 1
ATOM 2330 N N . LYS A 1 291 ? -25.588 -5.275 27.185 1.00 91.69 291 LYS A N 1
ATOM 2331 C CA . LYS A 1 291 ? -24.779 -4.643 28.229 1.00 91.69 291 LYS A CA 1
ATOM 2332 C C . LYS A 1 291 ? -24.050 -3.419 27.689 1.00 91.69 291 LYS A C 1
ATOM 2334 O O . LYS A 1 291 ? -23.489 -3.446 26.590 1.00 91.69 291 LYS A O 1
ATOM 2339 N N . THR A 1 292 ? -23.989 -2.365 28.496 1.00 90.62 292 THR A N 1
ATOM 2340 C CA . THR A 1 292 ? -23.110 -1.223 28.215 1.00 90.62 292 THR A CA 1
ATOM 2341 C C . THR A 1 292 ? -21.640 -1.630 28.354 1.00 90.62 292 THR A C 1
ATOM 2343 O O . THR A 1 292 ? -21.322 -2.659 28.958 1.00 90.62 292 THR A O 1
ATOM 2346 N N . LEU A 1 293 ? -20.735 -0.815 27.802 1.00 88.75 293 LEU A N 1
ATOM 2347 C CA . LEU A 1 293 ? -19.289 -1.028 27.924 1.00 88.75 293 LEU A CA 1
ATOM 2348 C C . LEU A 1 293 ? -18.891 -1.128 29.402 1.00 88.75 293 LEU A C 1
ATOM 2350 O O . LEU A 1 293 ? -18.226 -2.077 29.805 1.00 88.75 293 LEU A O 1
ATOM 2354 N N . GLU A 1 294 ? -19.403 -0.214 30.224 1.00 90.12 294 GLU A N 1
ATOM 2355 C CA . GLU A 1 294 ? -19.167 -0.165 31.669 1.00 90.12 294 GLU A CA 1
ATOM 2356 C C . GLU A 1 294 ? -19.670 -1.407 32.400 1.00 90.12 294 GLU A C 1
ATOM 2358 O O . GLU A 1 294 ? -18.966 -1.958 33.240 1.00 90.12 294 GLU A O 1
ATOM 2363 N N . GLN A 1 295 ? -20.860 -1.900 32.060 1.00 90.19 295 GLN A N 1
ATOM 2364 C CA . GLN A 1 295 ? -21.397 -3.125 32.657 1.00 90.19 295 GLN A CA 1
ATOM 2365 C C . GLN A 1 295 ? -20.598 -4.370 32.264 1.00 90.19 295 GLN A C 1
ATOM 2367 O O . GLN A 1 295 ? -20.608 -5.366 32.991 1.00 90.19 295 GLN A O 1
ATOM 2372 N N . TRP A 1 296 ? -19.965 -4.352 31.090 1.00 88.31 296 TRP A N 1
ATOM 2373 C CA . TRP A 1 296 ? -19.184 -5.476 30.594 1.00 88.31 296 TRP A CA 1
ATOM 2374 C C . TRP A 1 296 ? -17.751 -5.474 31.129 1.00 88.31 296 TRP A C 1
ATOM 2376 O O . TRP A 1 296 ? -17.285 -6.495 31.632 1.00 88.31 296 TRP A O 1
ATOM 2386 N N . PHE A 1 297 ? -17.058 -4.342 31.015 1.00 85.25 297 PHE A N 1
ATOM 2387 C CA . PHE A 1 297 ? -15.642 -4.205 31.357 1.00 85.25 297 PHE A CA 1
ATOM 2388 C C . PHE A 1 297 ? -15.400 -3.668 32.771 1.00 85.25 297 PHE A C 1
ATOM 2390 O O . PHE A 1 297 ? -14.276 -3.742 33.257 1.00 85.25 297 PHE A O 1
ATOM 2397 N N . GLY A 1 298 ? -16.417 -3.121 33.440 1.00 86.31 298 GLY A N 1
ATOM 2398 C CA . GLY A 1 298 ? -16.274 -2.513 34.766 1.00 86.31 298 GLY A CA 1
ATOM 2399 C C . GLY A 1 298 ? -15.540 -1.167 34.765 1.00 86.31 298 GLY A C 1
ATOM 2400 O O . GLY A 1 298 ? -15.150 -0.692 35.830 1.00 86.31 298 GLY A O 1
ATOM 2401 N N . CYS A 1 299 ? -15.336 -0.553 33.598 1.00 83.50 299 CYS A N 1
ATOM 2402 C CA . CYS A 1 299 ? -14.698 0.753 33.441 1.00 83.50 299 CYS A CA 1
ATOM 2403 C C . CYS A 1 299 ? -15.395 1.587 32.359 1.00 83.50 299 CYS A C 1
ATOM 2405 O O . CYS A 1 299 ? -16.087 1.049 31.495 1.00 83.50 299 CYS A O 1
ATOM 2407 N N . THR A 1 300 ? -15.228 2.906 32.427 1.00 87.00 300 THR A N 1
ATOM 2408 C CA . THR A 1 300 ? -15.756 3.840 31.421 1.00 87.00 300 THR A CA 1
ATOM 2409 C C . THR A 1 300 ? -14.958 3.759 30.115 1.00 87.00 300 THR A C 1
ATOM 2411 O O . THR A 1 300 ? -13.881 3.163 30.059 1.00 87.00 300 THR A O 1
ATOM 2414 N N . ALA A 1 301 ? -15.428 4.430 29.057 1.00 83.88 301 ALA A N 1
ATOM 2415 C CA . ALA A 1 301 ? -14.657 4.584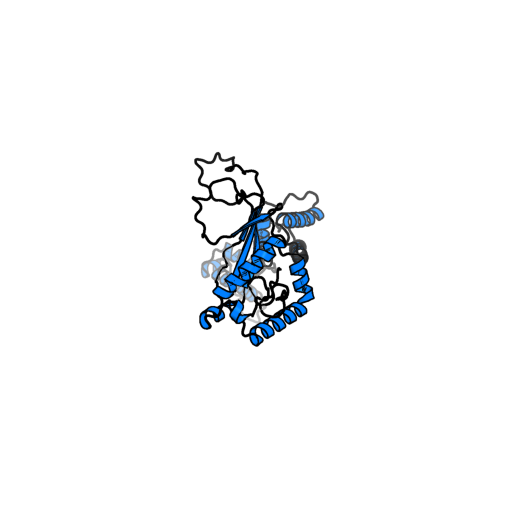 27.815 1.00 83.88 301 ALA A CA 1
ATOM 2416 C C . ALA A 1 301 ? -13.307 5.312 28.009 1.00 83.88 301 ALA A C 1
ATOM 2418 O O . ALA A 1 301 ? -12.411 5.182 27.171 1.00 83.88 301 ALA A O 1
ATOM 2419 N N . TRP A 1 302 ? -13.149 6.020 29.133 1.00 86.06 302 TRP A N 1
ATOM 2420 C CA . TRP A 1 302 ? -11.908 6.662 29.572 1.00 86.06 302 TRP A CA 1
ATOM 2421 C C . TRP A 1 302 ? -11.015 5.749 30.415 1.00 86.06 302 TRP A C 1
ATOM 2423 O O . TRP A 1 302 ? -10.046 6.209 31.011 1.00 86.06 302 TRP A O 1
ATOM 2433 N N . CYS A 1 303 ? -11.341 4.456 30.481 1.00 79.50 303 CYS A N 1
ATOM 2434 C CA . CYS A 1 303 ? -10.639 3.462 31.288 1.00 79.50 303 CYS A CA 1
ATOM 2435 C C . CYS A 1 303 ? -10.598 3.817 32.787 1.00 79.50 303 CYS A C 1
ATOM 2437 O O . CYS A 1 303 ? -9.736 3.348 33.532 1.00 79.50 303 CYS A O 1
ATOM 2439 N N . THR A 1 304 ? -11.542 4.634 33.255 1.00 80.06 304 THR A N 1
ATOM 2440 C CA . THR A 1 304 ? -11.656 5.004 34.668 1.00 80.06 304 THR A CA 1
ATOM 2441 C C . THR A 1 304 ? -12.633 4.086 35.385 1.00 80.06 304 THR A C 1
ATOM 2443 O O . THR A 1 304 ? -13.601 3.594 34.795 1.00 80.06 304 THR A O 1
ATOM 2446 N N . ASN A 1 305 ? -12.384 3.835 36.671 1.00 73.69 305 ASN A N 1
ATOM 2447 C CA . ASN A 1 305 ? -13.339 3.122 37.506 1.00 73.69 305 ASN A CA 1
ATOM 2448 C C . ASN A 1 305 ? -14.525 4.052 37.836 1.00 73.69 305 ASN A C 1
ATOM 2450 O O . ASN A 1 305 ? -14.314 5.072 38.499 1.00 73.69 305 ASN A O 1
ATOM 2454 N N . PRO A 1 306 ? -15.769 3.708 37.450 1.00 68.25 306 PRO A N 1
ATOM 2455 C CA . PRO A 1 306 ? -16.937 4.542 37.737 1.00 68.25 306 PRO A CA 1
ATOM 2456 C C . PRO A 1 306 ? -17.206 4.707 39.243 1.00 68.25 306 PRO A C 1
ATOM 2458 O O . PRO A 1 306 ? -17.807 5.695 39.652 1.00 68.25 306 PRO A O 1
ATOM 2461 N N . ASN A 1 307 ? -16.711 3.786 40.077 1.00 70.12 307 ASN A N 1
ATOM 2462 C CA . ASN A 1 307 ? -16.833 3.830 41.537 1.00 70.12 307 ASN A CA 1
ATOM 2463 C C . ASN A 1 307 ? -15.595 4.415 42.241 1.00 70.12 307 ASN A C 1
ATOM 2465 O O . ASN A 1 307 ? -15.609 4.580 43.459 1.00 70.12 307 ASN A O 1
ATOM 2469 N N . ASN A 1 308 ? -14.508 4.698 41.512 1.00 64.38 308 ASN A N 1
ATOM 2470 C CA . ASN A 1 308 ? -13.310 5.331 42.061 1.00 64.38 308 ASN A CA 1
ATOM 2471 C C . ASN A 1 308 ? -12.538 6.090 40.970 1.00 64.38 308 ASN A C 1
ATOM 2473 O O . ASN A 1 308 ? -11.615 5.554 40.359 1.00 64.38 308 ASN A O 1
ATOM 2477 N N . LEU A 1 309 ? -12.881 7.364 40.771 1.00 56.66 309 LEU A N 1
ATOM 2478 C CA . LEU A 1 309 ? -12.329 8.221 39.712 1.00 56.66 309 LEU A CA 1
ATOM 2479 C C . LEU A 1 309 ? -10.805 8.444 39.793 1.00 56.66 309 LEU A C 1
ATOM 2481 O O . LEU A 1 309 ? -10.217 8.938 38.837 1.00 56.66 309 LEU A O 1
ATOM 2485 N N . THR A 1 310 ? -10.157 8.075 40.904 1.00 50.16 310 THR A N 1
ATOM 2486 C CA . THR A 1 310 ? -8.689 8.144 41.052 1.00 50.16 310 THR A CA 1
ATOM 2487 C C . THR A 1 310 ? -7.967 6.870 40.598 1.00 50.16 310 THR A C 1
ATOM 2489 O O . THR A 1 310 ? -6.753 6.886 40.411 1.00 50.16 310 THR A O 1
ATOM 2492 N N . ALA A 1 311 ? -8.697 5.772 40.374 1.00 44.25 311 ALA A N 1
ATOM 2493 C CA . ALA A 1 311 ? -8.159 4.526 39.845 1.00 44.25 311 ALA A CA 1
ATOM 2494 C C . ALA A 1 311 ? -8.342 4.481 38.318 1.00 44.25 311 ALA A C 1
ATOM 2496 O O . ALA A 1 311 ? -9.432 4.199 37.813 1.00 44.25 311 ALA A O 1
ATOM 2497 N N . SER A 1 312 ? -7.263 4.758 37.583 1.00 45.38 312 SER A N 1
ATOM 2498 C CA . SER A 1 312 ? -7.189 4.497 36.142 1.00 45.38 312 SER A CA 1
ATOM 2499 C C . SER A 1 312 ? -6.782 3.039 35.918 1.00 45.38 312 SER A C 1
ATOM 2501 O O . SER A 1 312 ? -5.749 2.594 36.425 1.00 45.38 312 SER A O 1
ATOM 2503 N N . TYR A 1 313 ? -7.601 2.272 35.198 1.00 47.12 313 TYR A N 1
ATOM 2504 C CA . TYR A 1 313 ? -7.229 0.931 34.760 1.00 47.12 313 TYR A CA 1
ATOM 2505 C C . TYR A 1 313 ? -6.453 1.045 33.451 1.00 47.12 313 TYR A C 1
ATOM 2507 O O . TYR A 1 313 ? -6.960 1.520 32.441 1.00 47.12 313 TYR A O 1
ATOM 2515 N N . CYS A 1 314 ? -5.213 0.566 33.444 1.00 37.28 314 CYS A N 1
ATOM 2516 C CA . CYS A 1 314 ? -4.439 0.444 32.218 1.00 37.28 314 CYS A CA 1
ATOM 2517 C C . CYS A 1 314 ? -5.027 -0.712 31.382 1.00 37.28 314 CYS A C 1
ATOM 2519 O O . CYS A 1 314 ? -4.706 -1.879 31.624 1.00 37.28 314 CYS A O 1
ATOM 2521 N N . MET A 1 315 ? -5.914 -0.424 30.421 1.00 42.00 315 MET A N 1
ATOM 2522 C CA . MET A 1 315 ? -6.436 -1.423 29.471 1.00 42.00 315 MET A CA 1
ATOM 2523 C C . MET A 1 315 ? -5.395 -1.790 28.397 1.00 42.00 315 MET A C 1
ATOM 2525 O O . MET A 1 315 ? -5.640 -1.696 27.204 1.00 42.00 315 MET A O 1
ATOM 2529 N N . PHE A 1 316 ? -4.232 -2.278 28.827 1.00 37.72 316 PHE A N 1
ATOM 2530 C CA . PHE A 1 316 ? -3.395 -3.155 27.997 1.00 37.72 316 PHE A CA 1
ATOM 2531 C C . PHE A 1 316 ? -3.589 -4.640 28.357 1.00 37.72 316 PHE A C 1
ATOM 2533 O O . PHE A 1 316 ? -2.981 -5.520 27.751 1.00 37.72 316 PHE A O 1
ATOM 2540 N N . ALA A 1 317 ? -4.471 -4.947 29.316 1.00 27.53 317 ALA A N 1
ATOM 2541 C CA . ALA A 1 317 ? -4.759 -6.301 29.777 1.00 27.53 317 ALA A CA 1
ATOM 2542 C C . ALA A 1 317 ? -6.188 -6.747 29.409 1.00 27.53 317 ALA A C 1
ATOM 2544 O O . ALA A 1 317 ? -7.037 -6.921 30.277 1.00 27.53 317 ALA A O 1
ATOM 2545 N N . GLY A 1 318 ? -6.439 -6.981 28.117 1.00 31.00 318 GLY A N 1
ATOM 2546 C CA . GLY A 1 318 ? -7.585 -7.775 27.651 1.00 31.00 318 GLY A CA 1
ATOM 2547 C C . GLY A 1 318 ? -8.474 -7.076 26.623 1.00 31.00 318 GLY A C 1
ATOM 2548 O O . GLY A 1 318 ? -9.321 -6.278 26.992 1.00 31.00 318 GLY A O 1
ATOM 2549 N N . CYS A 1 319 ? -8.343 -7.495 25.358 1.00 29.34 319 CYS A N 1
ATOM 2550 C CA . CYS A 1 319 ? -8.997 -6.979 24.143 1.00 29.34 319 CYS A CA 1
ATOM 2551 C C . CYS A 1 319 ? -8.452 -5.643 23.612 1.00 29.34 319 CYS A C 1
ATOM 2553 O O . CYS A 1 319 ? -8.749 -4.585 24.144 1.00 29.34 319 CYS A O 1
ATOM 2555 N N . GLY A 1 320 ? -7.730 -5.720 22.488 1.00 29.89 320 GLY A N 1
ATOM 2556 C CA . GLY A 1 320 ? -7.311 -4.567 21.689 1.00 29.89 320 GLY A CA 1
ATOM 2557 C C . GLY A 1 320 ? -5.803 -4.353 21.710 1.00 29.89 320 GLY A C 1
ATOM 2558 O O . GLY A 1 320 ? -5.302 -3.488 22.414 1.00 29.89 320 GLY A O 1
ATOM 2559 N N . TYR A 1 321 ? -5.062 -5.133 20.922 1.00 27.33 321 TYR A N 1
ATOM 2560 C CA . TYR A 1 321 ? -3.781 -4.631 20.434 1.00 27.33 321 TYR A CA 1
ATOM 2561 C C . TYR A 1 321 ? -4.113 -3.628 19.330 1.00 27.33 321 TYR A C 1
ATOM 2563 O O . TYR A 1 321 ? -4.474 -4.042 18.232 1.00 27.33 321 TYR A O 1
ATOM 2571 N N . VAL A 1 322 ? -4.014 -2.330 19.621 1.00 29.80 322 VAL A N 1
ATOM 2572 C CA . VAL A 1 322 ? -3.751 -1.348 18.565 1.00 29.80 322 VAL A CA 1
ATOM 2573 C C . VAL A 1 322 ? -2.291 -1.570 18.193 1.00 29.80 322 VAL A C 1
ATOM 2575 O O . VAL A 1 322 ? -1.380 -1.163 18.911 1.00 29.80 322 VAL A O 1
ATOM 2578 N N . VAL A 1 323 ? -2.071 -2.358 17.144 1.00 24.41 323 VAL A N 1
ATOM 2579 C CA . VAL A 1 323 ? -0.768 -2.429 16.489 1.00 24.41 323 VAL A CA 1
ATOM 2580 C C . VAL A 1 323 ? -0.765 -1.277 15.500 1.00 24.41 323 VAL A C 1
ATOM 2582 O O . VAL A 1 323 ? -1.271 -1.425 14.395 1.00 24.41 323 VAL A O 1
ATOM 2585 N N . THR A 1 324 ? -0.239 -0.129 15.916 1.00 23.66 324 THR A N 1
ATOM 2586 C CA . THR A 1 324 ? 0.245 0.861 14.953 1.00 23.66 324 THR A CA 1
ATOM 2587 C C . THR A 1 324 ? 1.418 0.209 14.224 1.00 23.66 324 THR A C 1
ATOM 2589 O O . THR A 1 324 ? 2.365 -0.237 14.885 1.00 23.66 324 THR A O 1
ATOM 2592 N N . ALA A 1 325 ? 1.302 0.053 12.906 1.00 27.16 325 ALA A N 1
ATOM 2593 C CA . ALA A 1 325 ? 2.380 -0.450 12.058 1.00 27.16 325 ALA A CA 1
ATOM 2594 C C . ALA A 1 325 ? 3.564 0.525 12.014 1.00 27.16 325 ALA A C 1
ATOM 2596 O O . ALA A 1 325 ? 3.319 1.750 12.095 1.00 27.16 325 ALA A O 1
#

InterPro domains:
  IPR006600 HTH CenpB-type DNA-binding domain [PS51253] (64-135)

=== Feature glossary ===
Feature key, reading from the visual/contextual features back to the raw sequence:

Rendered structure images. Six rendered views show the 3D structure from the faces of a cube — i.e. along ±x, ±y, ±z. Rendering representation is drawn randomly per protein from cartoon (secondary-structure ribbons), sticks (backbone bonds), or molecular surface; coloring is either N→C rainbow (blue at the N-terminus through red at the C-terminus) or one color per chain.

Contact-map, Ramachandran, and PAE plots. The contact map is a binary N×N matrix image: pixel (i, j) is dark where Cα_i and Cα_j are within 8 Å and |i−j|>4. Because the |i−j|>4 filter removes local helical contacts, off-diagonal stripes parallel to the main diagonal indicate parallel β-sheets; stripes perpendicular to it indicate antiparallel β-sheets. The Ramachandran plot scatters every residue's (φ, ψ) pair against the sterically allowed regions. The PAE heatmap renders the predicted-aligned-error matrix.

InterPro / GO / CATH / organism. Database cross-references. InterPro integrates a dozen domain/family signature databases into unified entries with residue-range hits. GO terms attach function/process/location labels with evidence codes. CATH codes position the fold in a four-level structural taxonomy. Organism is the NCBI-taxonomy species name.

Nearest PDB structures. The Foldseek neighbor list gives the closest experimentally determined structures in the PDB, ranked by structural alignment. TM-score near 1 means near-identical fold; near 0.3 means only rough topology match. This is how one finds what a novel AlphaFold prediction most resembles in the solved-structure universe.

Predicted aligned error. PAE(i, j) answers: if I align the predicted and true structures on residue i, how far off (in Å) do I expect residue j to be? A block-diagonal PAE matrix with low values on the blocks and high values off-diagonal is the signature of a multi-domain protein with confidently predicted domains but uncertain inter-domain orientation.

Solvent-accessible surface area. Accessible surface area quantifies burial. A residue with SASA near zero is packed into the hydrophobic core; one with SASA >100 Å² sits on the surface. Computed here via the Shrake–Rupley numerical algorithm with a 1.4 Å probe.

B-factor. B-factor (Debye–Waller factor) reflects atomic displacement in the crystal lattice. It is an experimental observable (units Å²), not a prediction; low values mean the atom is pinned down, high values mean it moves or is heterogeneous across the crystal.

pLDDT. For AlphaFold models, the B-factor field carries pLDDT — the model's own estimate of local accuracy on a 0–100 scale. Regions with pLDDT<50 should be treated as essentially unmodeled; they often correspond to intrinsically disordered segments.

Backbone torsions (φ/ψ). φ (phi) and ψ (psi) are the two rotatable backbone dihedrals per residue: φ is the C(i-1)–N–Cα–C torsion, ψ is the N–Cα–C–N(i+1) torsion, both in degrees on (−180°, 180°]. α-helical residues cluster near (−60°, −45°); β-strand residues near (−120°, +130°). A Ramachandran plot is simply a scatter of (φ, ψ) for every residue.

Radius of gyration, Cα contacts, bounding box. Radius of gyration (Rg) is the root-mean-square distance of Cα atoms from their centroid — a single number for overall size and compactness. A globular domain of N residues has Rg ≈ 2.2·N^0.38 Å; an extended or disordered chain has a much larger Rg. The Cα contact count is the number of residue pairs whose Cα atoms are within 8 Å and are more than four positions apart in sequence — a standard proxy for tertiary packing density. The bounding box is the smallest axis-aligned box enclosing all Cα atoms.

Secondary structure (3-state, P-SEA). Three-state secondary structure (P-SEA) collapses the eight DSSP classes into helix (a), strand (b), and coil (c). P-SEA assigns these from Cα geometry alone — distances and angles — without requiring backbone oxygens, so it works on any Cα trace.

Secondary structure (8-state, DSSP). DSSP 8-state secondary structure assigns each residue one of H (α-helix), G (3₁₀-helix), I (π-helix), E (extended β-strand), B (isolated β-bridge), T (hydrogen-bonded turn), S (bend), or '-' (coil). The assignment is computed from backbone hydrogen-bond geometry via the Kabsch–Sander algorithm.

Foldseek 3Di. A 3Di character summarizes, for each residue, the relative orientation of the Cα frame of its nearest spatial neighbor. Because it encodes fold topology rather than chemistry, 3Di alignments detect remote structural similarity that sequence alignment misses.

mmCIF coordinates. The mmCIF block holds the 3D Cartesian coordinates of each backbone atom (N, Cα, C, O) in ångströms. mmCIF is the PDB's canonical archive format — a tagged-loop text representation of the atomic model.

Sequence. Sequence gives the chain of amino acids in standard one-letter code (A=alanine, C=cysteine, …, Y=tyrosine), read N→C. It is the only feature that is directly encoded by the gene; all structural features are derived from the folded form of this sequence.